Protein 1PB7 (pdb70)

Radius of gyration: 18.74 Å; Cα contacts (8 Å, |Δi|>4): 580; chains: 1; bounding box: 44×48×46 Å

Foldseek 3Di:
DAFEEEEADAPQAKHKAADPPVRHHDWDAFPVRHTFDWDWAWEPVVTDTIIMGHLLVVLVVLLCVQVVHHYYYYYWHLRALWDWDDPPPDNDIAIGTPLRCQQVVVGFKYRYQAWDDDVSVVWWDWAPFLFKWAKWKKAFPPQDAQTCPGCCQQVPDPVAAEEEAPRGPVLVVQVVDPSNVVNNVRRVVPHDNDPVVQLVCRVVVNHGMYMDICQRQVQVCQQAVRMDINPDHPTMTGGTMIGGPPDPCRVSSNVSSVVCVVPCVSVVSCCGGGDPDGHDD

B-factor: mean 17.42, std 8.22, range [6.05, 42.05]

Nearest PDB structures (foldseek):
  1pb7-assembly1_A  TM=1.004E+00  e=1.026E-66  Rattus norvegicus
  1pb8-assembly1_A  TM=1.003E+00  e=2.724E-65  Rattus norvegicus
  1pb9-assembly1_A  TM=1.003E+00  e=9.990E-65  Rattus norvegicus
  1y1z-assembly1_A  TM=9.970E-01  e=7.047E-62  Rattus norvegicus
  9gj1-assembly1_B  TM=9.875E-01  e=8.264E-60  Homo sapiens

InterPro domains:
  IPR001320 Ionotropic glutamate receptor, C-terminal [PF00060] (560-824)
  IPR001320 Ionotropic glutamate receptor, C-terminal [SM00079] (433-795)
  IPR001508 Ionotropic glutamate receptor, metazoa [PR00177] (472-500)
  IPR001508 Ionotropic glutamate receptor, metazoa [PR00177] (562-587)
  IPR001508 Ionotropic glutamate receptor, metazoa [PR00177] (600-624)
  IPR001508 Ionotropic glutamate receptor, metazoa [PR00177] (631-658)
  IPR001508 Ionotropic glutamate receptor, metazoa [PR00177] (813-837)
  IPR001828 Receptor, ligand binding region [PF01094] (42-357)
  IPR015683 Ionotropic glutamate receptor [PTHR18966] (89-855)
  IPR019594 Ionotropic glutamate receptor, L-glutamate and glycine-binding domain [PF10613] (454-545)
  IPR019594 Ionotropic glutamate receptor, L-glutamate and glycine-binding domain [SM00918] (439-507)
  IPR028082 Periplasmic binding protein-like I [SSF53822] (21-391)
  IPR049872 Glutamate [NMDA] receptor subunit 1-like, ligand-binding domain [cd13719] (395-799)
  IPR049873 Glutamate [NMDA] receptor subunit 1-like, N-terminal LIVBP-like domain [cd06379] (25-383)

Sequence (281 aa):
TRLKIVTIHQEPFVYVKPTMSDGTCKEEFTVNGDPVKKVICTGPNHTVPQCCYGFCIDLLIKLARTMNFTYEVHLVADGKFGTQERVNNSNKKEWNGMMGELLSGQADMIVAPLTINNERAQYIEFSKPFKYQGLTILVKKGTRITGINDPRLRNPSDKFIYATVKQSSVDIYFRRQVELSTMYRHMEKHNYESAAEAIQAVRDNKLHAFIWDSAVLEFEASQKCDLVTTGELFFRSGFGIGMRKDSPWKQNVSLSILKSHENGFMEDLDKTWVRYQECDS

Secondary structure (DSSP, 8-state):
--EEEEE--BTTTBEEEEPPTTSS----B-TTSPBPP-EEEEEE--EEEEEEESHHHHHHHHHHHHHT--EEEEE-TT-----EEE-TTSS-EEE-HHHHHHHHTS-SEE-SSPBP-HHHHTTEEEPSPSEEEEEEEEEETT----STT-HHHHS-BTTB-EE-BTTSHHHHHHHT-GGGHHHHHHHTTT-BSSHHHHHHHHHTTS-SEEEEEHHHHHHHHHH-TTEEE-SS-SEEEEE--EEETT-SSHHHHHHHHHHHHHSSHHHHHHHHHTSSS----

CATH classification: 3.40.190.10 (+1 more: 3.40.190.10)

Solvent-accessible surface area: 13288 Å² total

Structure (mmCIF, N/CA/C/O backbone):
data_1PB7
#
_entry.id   1PB7
#
_cell.length_a   41.660
_cell.length_b   73.020
_cell.length_c   96.850
_cell.angle_alpha   90.00
_cell.angle_beta   90.00
_cell.angle_gamma   90.00
#
_symmetry.space_group_name_H-M   'P 21 21 21'
#
loop_
_entity.id
_entity.type
_entity.pdbx_description
1 polymer 'N-methyl-D-aspartate Receptor Subunit 1'
2 non-polymer GLYCINE
3 water water
#
loop_
_atom_site.group_PDB
_atom_site.id
_atom_site.type_symbol
_atom_site.label_atom_id
_atom_site.label_alt_id
_atom_site.label_comp_id
_atom_site.label_asym_id
_atom_site.label_entity_id
_atom_site.label_seq_id
_atom_site.pdbx_PDB_ins_code
_atom_site.Cartn_x
_atom_site.Cartn_y
_atom_site.Cartn_z
_atom_site.occupancy
_atom_site.B_iso_or_equiv
_atom_site.auth_seq_id
_atom_site.auth_comp_id
_atom_site.auth_asym_id
_atom_site.auth_atom_id
_atom_site.pdbx_PDB_model_num
ATOM 1 N N . THR A 1 4 ? 30.572 54.480 16.739 1.00 35.62 4 THR A N 1
ATOM 2 C CA . THR A 1 4 ? 30.326 55.668 17.604 1.00 32.80 4 THR A CA 1
ATOM 3 C C . THR A 1 4 ? 29.326 55.332 18.708 1.00 29.11 4 THR A C 1
ATOM 4 O O . THR A 1 4 ? 29.596 55.548 19.888 1.00 29.03 4 THR A O 1
ATOM 6 N N . ARG A 1 5 ? 28.173 54.803 18.313 1.00 27.68 5 ARG A N 1
ATOM 7 C CA . ARG A 1 5 ? 27.122 54.433 19.257 1.00 25.32 5 ARG A CA 1
ATOM 8 C C . ARG A 1 5 ? 27.567 53.349 20.229 1.00 22.74 5 ARG A C 1
ATOM 9 O O . ARG A 1 5 ? 28.104 52.325 19.816 1.00 20.66 5 ARG A O 1
ATOM 17 N N . LEU A 1 6 ? 27.340 53.571 21.521 1.00 16.63 6 LEU A N 1
ATOM 18 C CA . LEU A 1 6 ? 27.690 52.562 22.512 1.00 16.75 6 LEU A CA 1
ATOM 19 C C . LEU A 1 6 ? 26.627 51.480 22.492 1.00 13.07 6 LEU A C 1
ATOM 20 O O . LEU A 1 6 ? 25.434 51.779 22.382 1.00 15.79 6 LEU A O 1
ATOM 25 N N . LYS A 1 7 ? 27.062 50.231 22.592 1.00 12.98 7 LYS A N 1
ATOM 26 C CA . LYS A 1 7 ? 26.141 49.101 22.627 1.00 13.16 7 LYS A CA 1
ATOM 27 C C . LYS A 1 7 ? 25.831 48.864 24.102 1.00 11.98 7 LYS A C 1
ATOM 28 O O . LYS A 1 7 ? 26.701 48.453 24.870 1.00 14.53 7 LYS A O 1
ATOM 30 N N . ILE A 1 8 ? 24.592 49.133 24.492 1.00 10.24 8 ILE A N 1
ATOM 31 C CA . ILE A 1 8 ? 24.165 48.965 25.878 1.00 10.17 8 ILE A CA 1
ATOM 32 C C . ILE A 1 8 ? 23.403 47.664 26.017 1.00 9.41 8 ILE A C 1
ATOM 33 O O . ILE A 1 8 ? 22.513 47.379 25.213 1.00 10.65 8 ILE A O 1
ATOM 38 N N . VAL A 1 9 ? 23.756 46.849 27.005 1.00 8.93 9 VAL A N 1
ATOM 39 C CA . VAL A 1 9 ? 23.006 45.625 27.231 1.00 9.65 9 VAL A CA 1
ATOM 40 C C . VAL A 1 9 ? 22.286 45.778 28.560 1.00 9.49 9 VAL A C 1
ATOM 41 O O . VAL A 1 9 ? 22.821 46.366 29.514 1.00 9.36 9 VAL A O 1
ATOM 45 N N . THR A 1 10 ? 21.049 45.300 28.595 1.00 8.56 10 THR A N 1
ATOM 46 C CA . THR A 1 10 ? 20.252 45.352 29.803 1.00 8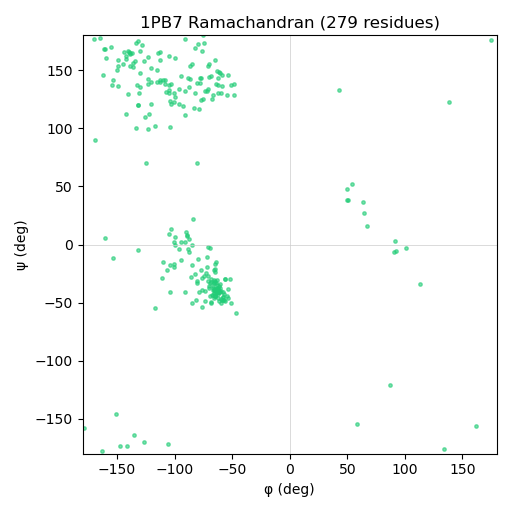.06 10 THR A CA 1
ATOM 47 C C . THR A 1 10 ? 19.452 44.057 29.925 1.00 8.37 10 THR A C 1
ATOM 48 O O . THR A 1 10 ? 19.645 43.122 29.136 1.00 8.24 10 THR A O 1
ATOM 52 N N . ILE A 1 11 ? 18.558 43.996 30.903 1.00 7.20 11 ILE A N 1
ATOM 53 C CA . ILE A 1 11 ? 17.800 42.782 31.171 1.00 8.57 11 ILE A CA 1
ATOM 54 C C . ILE A 1 11 ? 16.445 43.165 31.746 1.00 8.33 11 ILE A C 1
ATOM 55 O O . ILE A 1 11 ? 16.316 44.215 32.368 1.00 7.88 11 ILE A O 1
ATOM 60 N N . HIS A 1 12 ? 15.426 42.348 31.501 1.00 8.11 12 HIS A N 1
ATOM 61 C CA . HIS A 1 12 ? 14.102 42.615 32.052 1.00 8.13 12 HIS A CA 1
ATOM 62 C C . HIS A 1 12 ? 14.170 42.447 33.577 1.00 7.64 12 HIS A C 1
ATOM 63 O O . HIS A 1 12 ? 14.620 41.420 34.083 1.00 8.85 12 HIS A O 1
ATOM 70 N N . GLN A 1 13 ? 13.763 43.482 34.303 1.00 6.67 13 GLN A N 1
ATOM 71 C CA . GLN A 1 13 ? 13.780 43.401 35.767 1.00 6.84 13 GLN A CA 1
ATOM 72 C C . GLN A 1 13 ? 13.018 44.593 36.344 1.00 6.60 13 GLN A C 1
ATOM 73 O O . GLN A 1 13 ? 13.606 45.647 36.621 1.00 7.90 13 GLN A O 1
ATOM 79 N N . GLU A 1 14 ? 11.715 44.425 36.542 1.00 7.77 14 GLU A N 1
ATOM 80 C CA . GLU A 1 14 ? 10.911 45.521 37.064 1.00 9.33 14 GLU A CA 1
ATOM 81 C C . GLU A 1 14 ? 11.315 45.782 38.512 1.00 9.18 14 GLU A C 1
ATOM 82 O O . GLU A 1 14 ? 11.593 44.843 39.254 1.00 9.27 14 GLU A O 1
ATOM 88 N N . PRO A 1 15 ? 11.305 47.052 38.952 1.00 9.10 15 PRO A N 1
ATOM 89 C CA . PRO A 1 15 ? 10.953 48.309 38.281 1.00 7.94 15 PRO A CA 1
ATOM 90 C C . PRO A 1 15 ? 12.105 49.030 37.582 1.00 7.74 15 PRO A C 1
ATOM 91 O O . PRO A 1 15 ? 11.964 50.194 37.180 1.00 9.14 15 PRO A O 1
ATOM 95 N N . PHE A 1 16 ? 13.242 48.352 37.450 1.00 7.27 16 PHE A N 1
ATOM 96 C CA . PHE A 1 16 ? 14.407 48.953 36.813 1.00 7.32 16 PHE A CA 1
ATOM 97 C C . PHE A 1 16 ? 14.319 48.951 35.302 1.00 7.67 16 PHE A C 1
ATOM 98 O O . PHE A 1 16 ? 14.672 49.942 34.662 1.00 8.45 16 PHE A O 1
ATOM 106 N N . VAL A 1 17 ? 13.833 47.849 34.744 1.00 6.93 17 VAL A N 1
ATOM 107 C CA . VAL A 1 17 ? 13.664 47.747 33.305 1.00 7.52 17 VAL A CA 1
ATOM 108 C C . VAL A 1 17 ? 12.394 46.984 32.984 1.00 6.60 17 VAL A C 1
ATOM 109 O O . VAL A 1 17 ? 12.280 45.789 33.284 1.00 8.77 17 VAL A O 1
ATOM 113 N N . TYR A 1 18 ? 11.427 47.703 32.419 1.00 6.95 18 TYR A N 1
ATOM 114 C CA . TYR A 1 18 ? 10.184 47.112 31.959 1.00 6.28 18 TYR A CA 1
ATOM 115 C C . TYR A 1 18 ? 10.430 46.836 30.481 1.00 8.41 18 TYR A C 1
ATOM 116 O O . TYR A 1 18 ? 11.137 47.605 29.812 1.00 9.59 18 TYR A O 1
ATOM 125 N N . VAL A 1 19 ? 9.855 45.747 29.990 1.00 8.37 19 VAL A N 1
ATOM 126 C CA . VAL A 1 19 ? 9.979 45.355 28.587 1.00 8.83 19 VAL A CA 1
ATOM 127 C C . VAL A 1 19 ? 8.585 45.018 28.076 1.00 10.52 19 VAL A C 1
ATOM 128 O O . VAL A 1 19 ? 7.922 44.119 28.599 1.00 12.85 19 VAL A O 1
ATOM 132 N N . LYS A 1 20 ? 8.143 45.751 27.056 1.00 10.37 20 LYS A N 1
ATOM 133 C CA . LYS A 1 20 ? 6.811 45.559 26.485 1.00 10.48 20 LYS A CA 1
ATOM 134 C C . LYS A 1 20 ? 6.862 45.530 24.974 1.00 11.11 20 LYS A C 1
ATOM 135 O O . LYS A 1 20 ? 7.793 46.059 24.360 1.00 11.86 20 LYS A O 1
ATOM 141 N N . PRO A 1 21 ? 5.848 44.922 24.347 1.00 12.84 21 PRO A N 1
ATOM 142 C CA . PRO A 1 21 ? 5.849 44.881 22.885 1.00 12.91 21 PRO A CA 1
ATOM 143 C C . PRO A 1 21 ? 5.583 46.279 22.344 1.00 12.44 21 PRO A C 1
ATOM 144 O O . PRO A 1 21 ? 4.990 47.126 23.021 1.00 13.79 21 PRO A O 1
ATOM 148 N N . THR A 1 22 ? 6.038 46.527 21.125 1.00 13.34 22 THR A N 1
ATOM 149 C CA . THR A 1 22 ? 5.770 47.802 20.488 1.00 13.81 22 THR A CA 1
ATOM 150 C C . THR A 1 22 ? 4.315 47.720 20.029 1.00 16.00 22 THR A C 1
ATOM 151 O O . THR A 1 22 ? 3.715 46.638 20.016 1.00 15.97 22 THR A O 1
ATOM 155 N N . MET A 1 23 ? 3.744 48.861 19.663 1.00 14.77 23 MET A N 1
ATOM 156 C CA . MET A 1 23 ? 2.381 48.881 19.155 1.00 15.99 23 MET A CA 1
ATOM 157 C C . MET A 1 23 ? 2.448 48.318 17.744 1.00 17.18 23 MET A C 1
ATOM 158 O O . MET A 1 23 ? 3.536 48.071 17.225 1.00 15.83 23 MET A O 1
ATOM 163 N N . SER A 1 24 ? 1.291 48.108 17.127 1.00 18.52 24 SER A N 1
ATOM 164 C CA . SER A 1 24 ? 1.255 47.555 15.780 1.00 20.05 24 SER A CA 1
ATOM 165 C C . SER A 1 24 ? 2.064 48.366 14.764 1.00 18.70 24 SER A C 1
ATOM 166 O O . SER A 1 24 ? 2.592 47.808 13.804 1.00 20.51 24 SER A O 1
ATOM 169 N N . ASP A 1 25 ? 2.176 49.677 14.973 1.00 17.26 25 ASP A N 1
ATOM 170 C CA . ASP A 1 25 ? 2.937 50.511 14.045 1.00 17.52 25 ASP A CA 1
ATOM 171 C C . ASP A 1 25 ? 4.427 50.610 14.369 1.00 15.89 25 ASP A C 1
ATOM 172 O O . ASP A 1 25 ? 5.161 51.349 13.719 1.00 17.41 25 ASP A O 1
ATOM 177 N N . GLY A 1 26 ? 4.867 49.869 15.383 1.00 16.06 26 GLY A N 1
ATOM 178 C CA . GLY A 1 26 ? 6.275 49.875 15.739 1.00 16.28 26 GLY A CA 1
ATOM 179 C C . GLY A 1 26 ? 6.728 50.898 16.764 1.00 13.31 26 GLY A C 1
ATOM 180 O O . GLY A 1 26 ? 7.888 50.877 17.182 1.00 16.04 26 GLY A O 1
ATOM 181 N N . THR A 1 27 ? 5.833 51.794 17.168 1.00 12.45 27 THR A N 1
ATOM 182 C CA . THR A 1 27 ? 6.178 52.810 18.158 1.00 12.31 27 THR A CA 1
ATOM 183 C C . THR A 1 27 ? 5.867 52.288 19.553 1.00 13.05 27 THR A C 1
ATOM 184 O O . THR A 1 27 ? 5.354 51.179 19.710 1.00 13.58 27 THR A O 1
ATOM 188 N N . CYS A 1 28 ? 6.195 53.090 20.563 1.00 11.82 28 CYS A N 1
ATOM 189 C CA . CYS A 1 28 ? 5.946 52.725 21.956 1.00 11.76 28 CYS A CA 1
ATOM 190 C C . CYS A 1 28 ? 4.762 53.517 22.482 1.00 11.71 28 CYS A C 1
ATOM 191 O O . CYS A 1 28 ? 4.681 54.726 22.275 1.00 14.12 28 CYS A O 1
ATOM 194 N N . LYS A 1 29 ? 3.844 52.827 23.153 1.00 12.93 29 LYS A N 1
ATOM 195 C CA . LYS A 1 29 ? 2.645 53.462 23.697 1.00 14.16 29 LYS A CA 1
ATOM 196 C C . LYS A 1 29 ? 2.971 54.694 24.537 1.00 13.29 29 LYS A C 1
ATOM 197 O O . LYS A 1 29 ? 3.907 54.684 25.335 1.00 12.99 29 LYS A O 1
ATOM 199 N N . GLU A 1 30 ? 2.199 55.760 24.362 1.00 13.32 30 GLU A N 1
ATOM 200 C CA . GLU A 1 30 ? 2.426 56.972 25.137 1.00 12.14 30 GLU A CA 1
ATOM 201 C C . GLU A 1 30 ? 1.836 56.818 26.534 1.00 16.59 30 GLU A C 1
ATOM 202 O O . GLU A 1 30 ? 0.625 56.648 26.692 1.00 17.12 30 GLU A O 1
ATOM 208 N N . GLU A 1 31 ? 2.697 56.857 27.547 1.00 12.31 31 GLU A N 1
ATOM 209 C CA . GLU A 1 31 ? 2.243 56.734 28.929 1.00 13.53 31 GLU A CA 1
ATOM 210 C C . GLU A 1 31 ? 2.828 57.846 29.777 1.00 12.57 31 GLU A C 1
ATOM 211 O O . GLU A 1 31 ? 3.758 58.539 29.358 1.00 12.15 31 GLU A O 1
ATOM 217 N N . PHE A 1 32 ? 2.285 58.006 30.980 1.00 13.48 32 PHE A N 1
ATOM 218 C CA . PHE A 1 32 ? 2.737 59.058 31.877 1.00 11.96 32 PHE A CA 1
ATOM 219 C C . PHE A 1 32 ? 3.040 58.520 33.267 1.00 14.67 32 PHE A C 1
ATOM 220 O O . PHE A 1 32 ? 2.420 57.554 33.720 1.00 16.04 32 PHE A O 1
ATOM 228 N N . THR A 1 33 ? 4.015 59.140 33.922 1.00 14.70 33 THR A N 1
ATOM 229 C CA . THR A 1 33 ? 4.425 58.735 35.262 1.00 14.95 33 THR A CA 1
ATOM 230 C C . THR A 1 33 ? 3.403 59.195 36.281 1.00 19.85 33 THR A C 1
ATOM 231 O O . THR A 1 33 ? 2.397 59.821 35.936 1.00 19.06 33 THR A O 1
ATOM 235 N N . VAL A 1 34 ? 3.675 58.879 37.541 1.00 18.80 34 VAL A N 1
ATOM 236 C CA . VAL A 1 34 ? 2.801 59.265 38.637 1.00 22.73 34 VAL A CA 1
ATOM 237 C C . VAL A 1 34 ? 2.778 60.790 38.769 1.00 23.19 34 VAL A C 1
ATOM 238 O O . VAL A 1 34 ? 1.821 61.358 39.299 1.00 26.24 34 VAL A O 1
ATOM 242 N N . ASN A 1 35 ? 3.829 61.446 38.277 1.00 24.06 35 ASN A N 1
ATOM 243 C CA . ASN A 1 35 ? 3.940 62.906 38.335 1.00 23.41 35 ASN A CA 1
ATOM 244 C C . ASN A 1 35 ? 3.272 63.583 37.134 1.00 25.91 35 ASN A C 1
ATOM 245 O O . ASN A 1 35 ? 3.187 64.811 37.079 1.00 29.78 35 ASN A O 1
ATOM 250 N N . GLY A 1 36 ? 2.812 62.784 36.174 1.00 22.23 36 GLY A N 1
ATOM 251 C CA . GLY A 1 36 ? 2.168 63.336 34.994 1.00 20.92 36 GLY A CA 1
ATOM 252 C C . GLY A 1 36 ? 3.114 63.608 33.833 1.00 22.15 36 GLY A C 1
ATOM 253 O O . GLY A 1 36 ? 2.697 64.132 32.800 1.00 25.85 36 GLY A O 1
ATOM 254 N N . ASP A 1 37 ? 4.387 63.261 33.995 1.00 20.08 37 ASP A N 1
ATOM 255 C CA . ASP A 1 37 ? 5.377 63.474 32.942 1.00 19.98 37 ASP A CA 1
ATOM 256 C C . ASP A 1 37 ? 5.408 62.296 31.975 1.00 16.36 37 ASP A C 1
ATOM 257 O O . ASP A 1 37 ? 5.054 61.171 32.330 1.00 14.69 37 ASP A O 1
ATOM 262 N N . PRO A 1 38 ? 5.826 62.539 30.728 1.00 14.73 38 PRO A N 1
ATOM 263 C CA . PRO A 1 38 ? 5.873 61.424 29.782 1.00 12.41 38 PRO A CA 1
ATOM 264 C C . PRO A 1 38 ? 6.883 60.376 30.230 1.00 12.61 38 PRO A C 1
ATOM 265 O O . PRO A 1 38 ? 7.970 60.713 30.699 1.00 14.63 38 PRO A O 1
ATOM 269 N N . VAL A 1 39 ? 6.516 59.108 30.104 1.00 10.04 39 VAL A N 1
ATOM 270 C CA . VAL A 1 39 ? 7.443 58.038 30.434 1.00 10.28 39 VAL A CA 1
ATOM 271 C C . VAL A 1 39 ? 8.414 57.953 29.253 1.00 11.50 39 VAL A C 1
ATOM 272 O O . VAL A 1 39 ? 7.986 57.815 28.102 1.00 10.48 39 VAL A O 1
ATOM 276 N N . LYS A 1 40 ? 9.709 58.060 29.529 1.00 9.75 40 LYS A N 1
ATOM 277 C CA . LYS A 1 40 ? 10.723 57.980 28.482 1.00 8.01 40 LYS A CA 1
ATOM 278 C C . LYS A 1 40 ? 10.871 56.525 28.058 1.00 10.37 40 LYS A C 1
ATOM 279 O O . LYS A 1 40 ? 11.095 55.641 28.888 1.00 11.01 40 LYS A O 1
ATOM 285 N N . LYS A 1 41 ? 10.718 56.262 26.766 1.00 9.81 41 LYS A N 1
ATOM 286 C CA . LYS A 1 41 ? 10.830 54.904 26.263 1.00 9.89 41 LYS A CA 1
ATOM 287 C C . LYS A 1 41 ? 11.882 54.774 25.179 1.00 9.90 41 LYS A C 1
ATOM 288 O O . LYS A 1 41 ? 12.012 55.646 24.313 1.00 11.88 41 LYS A O 1
ATOM 294 N N . VAL A 1 42 ? 12.656 53.698 25.250 1.00 9.25 42 VAL A N 1
ATOM 295 C CA . VAL A 1 42 ? 13.697 53.439 24.270 1.00 8.76 42 VAL A CA 1
ATOM 296 C C . VAL A 1 42 ? 13.414 52.110 23.593 1.00 11.45 42 VAL A C 1
ATOM 297 O O . VAL A 1 42 ? 12.780 51.217 24.172 1.00 11.15 42 VAL A O 1
ATOM 301 N N . ILE A 1 43 ? 13.863 51.983 22.351 1.00 10.81 43 ILE A N 1
ATOM 302 C CA . ILE A 1 43 ? 13.692 50.732 21.640 1.00 14.16 43 ILE A CA 1
ATOM 303 C C . ILE A 1 43 ? 14.823 49.823 22.098 1.00 13.72 43 ILE A C 1
ATOM 304 O O . ILE A 1 43 ? 15.989 50.228 22.135 1.00 17.30 43 ILE A O 1
ATOM 309 N N . CYS A 1 44 ? 14.473 48.603 22.481 1.00 10.93 44 CYS A N 1
ATOM 310 C CA . CYS A 1 44 ? 15.458 47.621 22.912 1.00 14.29 44 CYS A CA 1
ATOM 311 C C . CYS A 1 44 ? 15.172 46.322 22.179 1.00 14.27 44 CYS A C 1
ATOM 312 O O . CYS A 1 44 ? 14.085 45.755 22.304 1.00 15.36 44 CYS A O 1
ATOM 315 N N . THR A 1 45 ? 16.147 45.859 21.407 1.00 11.02 45 THR A N 1
ATOM 316 C CA . THR A 1 45 ? 15.980 44.623 20.656 1.00 12.51 45 THR A CA 1
ATOM 317 C C . THR A 1 45 ? 16.367 43.433 21.519 1.00 12.66 45 THR A C 1
ATOM 318 O O . THR A 1 45 ? 17.311 43.504 22.306 1.00 14.11 45 THR A O 1
ATOM 322 N N . GLY A 1 46 ? 15.640 42.334 21.385 1.00 12.91 46 GLY A N 1
ATOM 323 C CA . GLY A 1 46 ? 15.970 41.163 22.169 1.00 15.88 46 GLY A CA 1
ATOM 324 C C . GLY A 1 46 ? 14.975 40.046 21.981 1.00 13.98 46 GLY A C 1
ATOM 325 O O . GLY A 1 46 ? 13.983 40.213 21.278 1.00 15.50 46 GLY A O 1
ATOM 326 N N . PRO A 1 47 ? 15.222 38.885 22.600 1.00 16.60 47 PRO A N 1
ATOM 327 C CA . PRO A 1 47 ? 14.304 37.752 22.472 1.00 19.52 47 PRO A CA 1
ATOM 328 C C . PRO A 1 47 ? 12.929 38.091 23.037 1.00 22.24 47 PRO A C 1
ATOM 329 O O . PRO A 1 47 ? 12.818 38.802 24.037 1.00 21.60 47 PRO A O 1
ATOM 333 N N . ASN A 1 48 ? 11.887 37.590 22.382 1.00 24.45 48 ASN A N 1
ATOM 334 C CA . ASN A 1 48 ? 10.514 37.836 22.806 1.00 26.74 48 ASN A CA 1
ATOM 335 C C . ASN A 1 48 ? 10.088 36.835 23.876 1.00 31.89 48 ASN A C 1
ATOM 336 O O . ASN A 1 48 ? 10.476 35.667 23.836 1.00 34.81 48 ASN A O 1
ATOM 338 N N . HIS A 1 57 ? 12.543 34.270 19.046 1.00 28.80 57 HIS A N 1
ATOM 339 C CA . HIS A 1 57 ? 12.614 35.335 18.053 1.00 28.47 57 HIS A CA 1
ATOM 340 C C . HIS A 1 57 ? 13.094 36.645 18.667 1.00 28.15 57 HIS A C 1
ATOM 341 O O . HIS A 1 57 ? 12.614 37.057 19.725 1.00 29.79 57 HIS A O 1
ATOM 348 N N . THR A 1 58 ? 14.040 37.296 17.998 1.00 26.39 58 THR A N 1
ATOM 349 C CA . THR A 1 58 ? 14.572 38.569 18.473 1.00 24.06 58 THR A CA 1
ATOM 350 C C . THR A 1 58 ? 13.917 39.703 17.693 1.00 21.48 58 THR A C 1
ATOM 351 O O . THR A 1 58 ? 13.991 39.756 16.461 1.00 23.64 58 THR A O 1
ATOM 355 N N . VAL A 1 59 ? 13.278 40.615 18.419 1.00 16.11 59 VAL A N 1
ATOM 356 C CA . VAL A 1 59 ? 12.571 41.729 17.799 1.00 15.71 59 VAL A CA 1
ATOM 357 C C . VAL A 1 59 ? 12.670 43.024 18.600 1.00 16.00 59 VAL A C 1
ATOM 358 O O . VAL A 1 59 ? 13.073 43.018 19.768 1.00 15.09 59 VAL A O 1
ATOM 362 N N . PRO A 1 60 ? 12.312 44.157 17.977 1.00 14.30 60 PRO A N 1
ATOM 363 C CA . PRO A 1 60 ? 12.360 45.445 18.672 1.00 14.71 60 PRO A CA 1
ATOM 364 C C . PRO A 1 60 ? 11.237 45.472 19.708 1.00 13.32 60 PRO A C 1
ATOM 365 O O . PRO A 1 60 ? 10.101 45.089 19.418 1.00 14.70 60 PRO A O 1
ATOM 369 N N . GLN A 1 61 ? 11.560 45.913 20.918 1.00 12.75 61 GLN A N 1
ATOM 370 C CA . GLN A 1 61 ? 10.578 46.000 21.991 1.00 11.70 61 GLN A CA 1
ATOM 371 C C . GLN A 1 61 ? 10.744 47.364 22.647 1.00 8.96 61 GLN A C 1
ATOM 372 O O . GLN A 1 61 ? 11.656 48.109 22.297 1.00 11.40 61 GLN A O 1
ATOM 378 N N . CYS A 1 62 ? 9.847 47.696 23.571 1.00 11.05 62 CYS A N 1
ATOM 379 C CA . CYS A 1 62 ? 9.907 48.974 24.282 1.00 11.59 62 CYS A CA 1
ATOM 380 C C . CYS A 1 62 ? 10.420 48.765 25.701 1.00 11.81 62 CYS A C 1
ATOM 381 O O . CYS A 1 62 ? 9.939 47.889 26.421 1.00 12.37 62 CYS A O 1
ATOM 384 N N . CYS A 1 63 ? 11.402 49.574 26.087 1.00 10.32 63 CYS A N 1
ATOM 385 C CA . CYS A 1 63 ? 11.992 49.493 27.421 1.00 10.46 63 CYS A CA 1
ATOM 386 C C . CYS A 1 63 ? 11.885 50.836 28.146 1.00 8.87 63 CYS A C 1
ATOM 387 O O . CYS A 1 63 ? 12.036 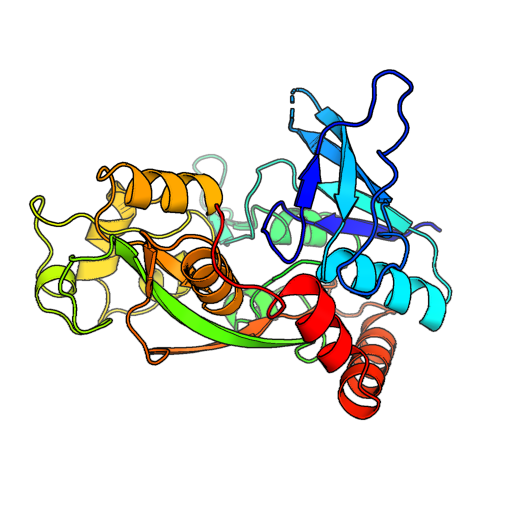51.904 27.542 1.00 9.47 63 CYS A O 1
ATOM 390 N N . TYR A 1 64 ? 11.630 50.775 29.452 1.00 9.04 64 TYR A N 1
ATOM 391 C CA . TYR A 1 64 ? 11.528 51.973 30.270 1.00 7.75 64 TYR A CA 1
ATOM 392 C C . TYR A 1 64 ? 11.710 51.562 31.722 1.00 7.62 64 TYR A C 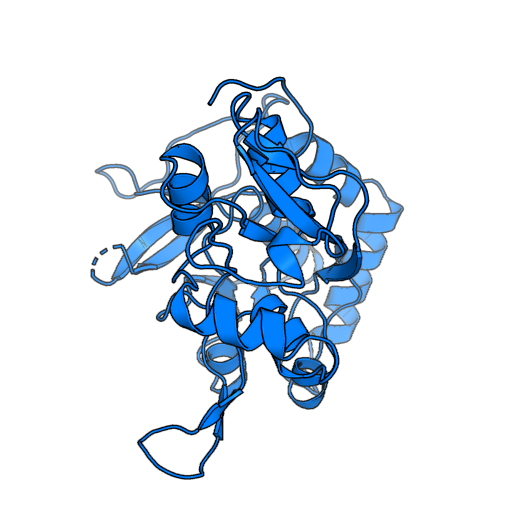1
ATOM 393 O O . TYR A 1 64 ? 11.702 50.369 32.045 1.00 8.06 64 TYR A O 1
ATOM 402 N N . GLY A 1 65 ? 11.893 52.553 32.588 1.00 8.31 65 GLY A N 1
ATOM 403 C CA . GLY A 1 65 ? 12.081 52.262 33.995 1.00 9.08 65 GLY A CA 1
ATOM 404 C C . GLY A 1 65 ? 13.226 53.035 34.615 1.00 9.22 65 GLY A C 1
ATOM 405 O O . GLY A 1 65 ? 13.863 53.865 33.978 1.00 8.87 65 GLY A O 1
ATOM 406 N N . PHE A 1 66 ? 13.497 52.737 35.879 1.00 8.47 66 PHE A N 1
ATOM 407 C CA . PHE A 1 66 ? 14.555 53.392 36.638 1.00 7.11 66 PHE A CA 1
ATOM 408 C C . PHE A 1 66 ? 15.889 53.389 35.887 1.00 8.02 66 PHE A C 1
ATOM 409 O O . PHE A 1 66 ? 16.530 54.438 35.735 1.00 7.77 66 PHE A O 1
ATOM 417 N N . CYS A 1 67 ? 16.305 52.221 35.401 1.00 7.48 67 CYS A N 1
ATOM 418 C CA . CYS A 1 67 ? 17.587 52.132 34.708 1.00 8.00 67 CYS A CA 1
ATOM 419 C C . CYS A 1 67 ? 17.597 52.790 33.339 1.00 7.85 67 CYS A C 1
ATOM 420 O O . CYS A 1 67 ? 18.652 53.239 32.876 1.00 9.17 67 CYS A O 1
ATOM 423 N N . ILE A 1 68 ? 16.438 52.856 32.688 1.00 9.17 68 ILE A N 1
ATOM 424 C CA . ILE A 1 68 ? 16.386 53.505 31.389 1.00 9.32 68 ILE A CA 1
ATOM 425 C C . ILE A 1 68 ? 16.484 55.023 31.593 1.00 9.63 68 ILE A C 1
ATOM 426 O O . ILE A 1 68 ? 17.176 55.708 30.836 1.00 8.93 68 ILE A O 1
ATOM 431 N N . ASP A 1 69 ? 15.821 55.556 32.620 1.00 8.27 69 ASP A N 1
ATOM 432 C CA . ASP A 1 69 ? 15.936 56.988 32.917 1.00 7.94 69 ASP A CA 1
ATOM 433 C C . ASP A 1 69 ? 17.407 57.294 33.262 1.00 8.78 69 ASP A C 1
ATOM 434 O O . ASP A 1 69 ? 17.942 58.351 32.903 1.00 9.92 69 ASP A O 1
ATOM 439 N N . LEU A 1 70 ? 18.062 56.380 33.976 1.00 8.61 70 LEU A N 1
ATOM 440 C CA . LEU A 1 70 ? 19.465 56.581 34.338 1.00 9.93 70 LEU A CA 1
ATOM 441 C C . LEU A 1 70 ? 20.346 56.592 33.085 1.00 8.78 70 LEU A C 1
ATOM 442 O O . LEU A 1 70 ? 21.231 57.440 32.945 1.00 10.19 70 LEU A O 1
ATOM 447 N N . LEU A 1 71 ? 20.105 55.647 32.176 1.00 9.29 71 LEU A N 1
ATOM 448 C CA . LEU A 1 71 ? 20.861 55.586 30.932 1.00 9.44 71 LEU A CA 1
ATOM 449 C C . LEU A 1 71 ? 20.722 56.897 30.159 1.00 9.93 71 LEU A C 1
ATOM 450 O O . LEU A 1 71 ? 21.703 57.442 29.652 1.00 10.82 71 LEU A O 1
ATOM 455 N N . ILE A 1 72 ? 19.496 57.402 30.064 1.00 8.61 72 ILE A N 1
ATOM 456 C CA . ILE A 1 72 ? 19.253 58.643 29.337 1.00 10.20 72 ILE A CA 1
ATOM 457 C C . ILE A 1 72 ? 20.018 59.806 29.974 1.00 11.76 72 ILE A C 1
ATOM 458 O O . ILE A 1 72 ? 20.582 60.649 29.266 1.00 12.20 72 ILE A O 1
ATOM 463 N N . LYS A 1 73 ? 20.059 59.841 31.305 1.00 11.27 73 LYS A N 1
ATOM 464 C CA . LYS A 1 73 ? 20.784 60.888 32.014 1.00 12.74 73 LYS A CA 1
ATOM 465 C C . LYS A 1 73 ? 22.283 60.781 31.726 1.00 11.13 73 LYS A C 1
ATOM 466 O O . LYS A 1 73 ? 22.947 61.792 31.468 1.00 13.43 73 LYS A O 1
ATOM 472 N N . LEU A 1 74 ? 22.817 59.563 31.772 1.00 11.02 74 LEU A N 1
ATOM 473 C CA . LEU A 1 74 ? 24.241 59.336 31.513 1.00 11.86 74 LEU A CA 1
ATOM 474 C C . LEU A 1 74 ? 24.603 59.754 30.093 1.00 13.39 74 LEU A C 1
ATOM 475 O O . LEU A 1 74 ? 25.611 60.426 29.873 1.00 13.93 74 LEU A O 1
ATOM 480 N N . ALA A 1 75 ? 23.781 59.348 29.132 1.00 13.04 75 ALA A N 1
ATOM 481 C CA . ALA A 1 75 ? 24.031 59.680 27.732 1.00 12.39 75 ALA A CA 1
ATOM 482 C C . ALA A 1 75 ? 24.053 61.186 27.498 1.00 14.10 75 ALA A C 1
ATOM 483 O O . ALA A 1 75 ? 24.891 61.685 26.741 1.00 15.04 75 ALA A O 1
ATOM 485 N N . ARG A 1 76 ? 23.140 61.910 28.141 1.00 11.86 76 ARG A N 1
ATOM 486 C CA . ARG A 1 76 ? 23.085 63.361 27.994 1.00 14.63 76 ARG A CA 1
ATOM 487 C C . ARG A 1 76 ? 24.302 64.016 28.644 1.00 18.00 76 ARG A C 1
ATOM 488 O O . ARG A 1 76 ? 24.982 64.841 28.029 1.00 19.47 76 ARG A O 1
ATOM 490 N N . THR A 1 77 ? 24.578 63.634 29.887 1.00 15.39 77 THR A N 1
ATOM 491 C CA . THR A 1 77 ? 25.700 64.189 30.633 1.00 15.92 77 THR A CA 1
ATOM 492 C C . THR A 1 77 ? 27.057 63.910 29.995 1.00 17.39 77 THR A C 1
ATOM 493 O O . THR A 1 77 ? 27.920 64.790 29.953 1.00 21.01 77 THR A O 1
ATOM 497 N N . MET A 1 78 ? 27.243 62.694 29.491 1.00 15.20 78 MET A N 1
ATOM 498 C CA . MET A 1 78 ? 28.512 62.306 28.895 1.00 17.66 78 MET A CA 1
ATOM 499 C C . MET A 1 78 ? 28.570 62.480 27.388 1.00 18.77 78 MET A C 1
ATOM 500 O O . MET A 1 78 ? 29.570 62.149 26.753 1.00 20.46 78 MET A O 1
ATOM 505 N N . ASN A 1 79 ? 27.487 63.000 26.828 1.00 17.20 79 ASN A N 1
ATOM 506 C CA . ASN A 1 79 ? 27.399 63.265 25.399 1.00 19.79 79 ASN A CA 1
ATOM 507 C C . ASN A 1 79 ? 27.695 62.071 24.494 1.00 21.38 79 ASN A C 1
ATOM 508 O O . ASN A 1 79 ? 28.526 62.164 23.589 1.00 22.50 79 ASN A O 1
ATOM 513 N N . PHE A 1 80 ? 27.032 60.945 24.729 1.00 17.72 80 PHE A N 1
ATOM 514 C CA . PHE A 1 80 ? 27.238 59.794 23.861 1.00 17.93 80 PHE A CA 1
ATOM 515 C C . PHE A 1 80 ? 25.915 59.283 23.318 1.00 15.78 80 PHE A C 1
ATOM 516 O O . PHE A 1 80 ? 24.851 59.566 23.876 1.00 16.22 80 PHE A O 1
ATOM 524 N N . THR A 1 81 ? 25.982 58.566 22.202 1.00 15.36 81 THR A N 1
ATOM 525 C CA . THR A 1 81 ? 24.788 57.997 21.597 1.00 15.71 81 THR A CA 1
ATOM 526 C C . THR A 1 81 ? 24.828 56.511 21.903 1.00 13.91 81 THR A C 1
ATOM 527 O O . THR A 1 81 ? 25.885 55.971 22.232 1.00 13.29 81 THR A O 1
ATOM 531 N N . TYR A 1 82 ? 23.690 55.840 21.775 1.00 12.60 82 TYR A N 1
ATOM 532 C CA . TYR A 1 82 ? 23.639 54.428 22.122 1.00 13.04 82 TYR A CA 1
ATOM 533 C C . TYR A 1 82 ? 22.547 53.634 21.416 1.00 12.01 82 TYR A C 1
ATOM 534 O O . TYR A 1 82 ? 21.664 54.191 20.760 1.00 13.76 82 TYR A O 1
ATOM 543 N N . GLU A 1 83 ? 22.629 52.320 21.577 1.00 11.95 83 GLU A N 1
ATOM 544 C CA . GLU A 1 83 ? 21.653 51.380 21.037 1.00 11.21 83 GLU A CA 1
ATOM 545 C C . GLU A 1 83 ? 21.507 50.346 22.145 1.00 11.67 83 GLU A C 1
ATOM 546 O O . GLU A 1 83 ? 22.505 49.816 22.627 1.00 13.02 83 GLU A O 1
ATOM 548 N N . VAL A 1 84 ? 20.274 50.048 22.535 1.00 11.27 84 VAL A N 1
ATOM 549 C CA . VAL A 1 84 ? 20.033 49.104 23.623 1.00 12.04 84 VAL A CA 1
ATOM 550 C C . VAL A 1 84 ? 19.535 47.743 23.178 1.00 10.05 84 VAL A C 1
ATOM 551 O O . VAL A 1 84 ? 18.684 47.646 22.294 1.00 11.45 84 VAL A O 1
ATOM 555 N N . HIS A 1 85 ? 20.068 46.684 23.774 1.00 10.05 85 HIS A N 1
ATOM 556 C CA . HIS A 1 85 ? 19.559 45.360 23.477 1.00 9.69 85 HIS A CA 1
ATOM 557 C C . HIS A 1 85 ? 19.473 44.553 24.768 1.00 10.26 85 HIS A C 1
ATOM 558 O O . HIS A 1 85 ? 20.182 44.835 25.746 1.00 10.05 85 HIS A O 1
ATOM 565 N N . LEU A 1 86 ? 18.571 43.585 24.780 1.00 9.31 86 LEU A N 1
ATOM 566 C CA . LEU A 1 86 ? 18.369 42.707 25.928 1.00 9.42 86 LEU A CA 1
ATOM 567 C C . LEU A 1 86 ? 19.315 41.510 25.822 1.00 11.91 86 LEU A C 1
ATOM 568 O O . LEU A 1 86 ? 19.462 40.911 24.748 1.00 12.12 86 LEU A O 1
ATOM 573 N N . VAL A 1 87 ? 19.962 41.162 26.932 1.00 9.03 87 VAL A N 1
ATOM 574 C CA . VAL A 1 87 ? 20.894 40.038 26.953 1.00 9.32 87 VAL A CA 1
ATOM 575 C C . VAL A 1 87 ? 20.270 38.795 26.294 1.00 9.08 87 VAL A C 1
ATOM 576 O O . VAL A 1 87 ? 19.169 38.371 26.632 1.00 9.58 87 VAL A O 1
ATOM 580 N N . ALA A 1 88 ? 20.995 38.199 25.352 1.00 11.60 88 ALA A N 1
ATOM 581 C CA . ALA A 1 88 ? 20.451 37.067 24.609 1.00 11.81 88 ALA A CA 1
ATOM 582 C C . ALA A 1 88 ? 20.055 35.846 25.423 1.00 11.82 88 ALA A C 1
ATOM 583 O O . ALA A 1 88 ? 19.033 35.222 25.135 1.00 13.69 88 ALA A O 1
ATOM 585 N N . ASP A 1 89 ? 20.850 35.490 26.428 1.00 11.23 89 ASP A N 1
ATOM 586 C CA . ASP A 1 89 ? 20.523 34.320 27.230 1.00 12.52 89 ASP A CA 1
ATOM 587 C C . ASP A 1 89 ? 19.665 34.637 28.453 1.00 11.52 89 ASP A C 1
ATOM 588 O O . ASP A 1 89 ? 19.338 33.744 29.236 1.00 12.79 89 ASP A O 1
ATOM 593 N N . GLY A 1 90 ? 19.300 35.913 28.596 1.00 9.89 90 GLY A N 1
ATOM 594 C CA . GLY A 1 90 ? 18.450 36.355 29.695 1.00 10.89 90 GLY A CA 1
ATOM 595 C C . GLY A 1 90 ? 19.027 36.296 31.102 1.00 10.21 90 GLY A C 1
ATOM 596 O O . GLY A 1 90 ? 18.278 36.413 32.064 1.00 9.87 90 GLY A O 1
ATOM 597 N N . LYS A 1 91 ? 20.339 36.156 31.225 1.00 9.44 91 LYS A N 1
ATOM 598 C CA . LYS A 1 91 ? 20.982 36.038 32.537 1.00 8.49 91 LYS A CA 1
ATOM 599 C C . LYS A 1 91 ? 21.861 37.227 32.908 1.00 9.25 91 LYS A C 1
ATOM 600 O O . LYS A 1 91 ? 22.322 37.980 32.045 1.00 9.29 91 LYS A O 1
ATOM 606 N N . PHE A 1 92 ? 22.105 37.388 34.212 1.00 8.22 92 PHE A N 1
ATOM 607 C CA . PHE A 1 92 ? 22.964 38.470 34.685 1.00 7.76 92 PHE A CA 1
ATOM 608 C C . PHE A 1 92 ? 24.425 38.106 34.429 1.00 8.95 92 PHE A C 1
ATOM 609 O O . PHE A 1 92 ? 25.163 38.894 33.827 1.00 9.63 92 PHE A O 1
ATOM 617 N N . GLY A 1 93 ? 24.844 36.933 34.906 1.00 9.28 93 GLY A N 1
ATOM 618 C CA . GLY A 1 93 ? 26.200 36.492 34.647 1.00 11.25 93 GLY A CA 1
ATOM 619 C C . GLY A 1 93 ? 27.038 35.832 35.724 1.00 11.55 93 GLY A C 1
ATOM 620 O O . GLY A 1 93 ? 27.252 36.395 36.802 1.00 13.89 93 GLY A O 1
ATOM 621 N N . THR A 1 94 ? 27.501 34.619 35.429 1.00 10.74 94 THR A N 1
ATOM 622 C CA . THR A 1 94 ? 28.401 33.867 36.300 1.00 12.05 94 THR A CA 1
ATOM 623 C C . THR A 1 94 ? 29.460 33.252 35.385 1.00 10.98 94 THR A C 1
ATOM 624 O O . THR A 1 94 ? 29.287 33.230 34.166 1.00 11.80 94 THR A O 1
ATOM 628 N N . GLN A 1 95 ? 30.564 32.786 35.961 1.00 10.60 95 GLN A N 1
ATOM 629 C CA . GLN A 1 95 ? 31.636 32.174 35.179 1.00 10.29 95 GLN A CA 1
ATOM 630 C C . GLN A 1 95 ? 31.474 30.661 35.292 1.00 13.24 95 GLN A C 1
ATOM 631 O O . GLN A 1 95 ? 31.379 30.113 36.390 1.00 15.69 95 GLN A O 1
ATOM 637 N N . GLU A 1 96 ? 31.430 29.981 34.150 1.00 12.10 96 GLU A N 1
ATOM 638 C CA . GLU A 1 96 ? 31.253 28.537 34.148 1.00 13.16 96 GLU A CA 1
ATOM 639 C C . GLU A 1 96 ? 32.072 27.861 33.065 1.00 11.60 96 GLU A C 1
ATOM 640 O O . GLU A 1 96 ? 32.493 28.500 32.098 1.00 12.03 96 GLU A O 1
ATOM 646 N N . ARG A 1 97 ? 32.302 26.566 33.244 1.00 11.82 97 ARG A N 1
ATOM 647 C CA . ARG A 1 97 ? 33.020 25.792 32.243 1.00 9.91 97 ARG A CA 1
ATOM 648 C C . ARG A 1 97 ? 32.071 25.676 31.056 1.00 13.36 97 ARG A C 1
ATOM 649 O O . ARG A 1 97 ? 30.849 25.565 31.228 1.00 15.02 97 ARG A O 1
ATOM 657 N N . VAL A 1 98 ? 32.630 25.714 29.853 1.00 11.26 98 VAL A N 1
ATOM 658 C CA . VAL A 1 98 ? 31.815 25.618 28.649 1.00 12.89 98 VAL A CA 1
ATOM 659 C C . VAL A 1 98 ? 32.240 24.474 27.748 1.00 12.12 98 VAL A C 1
ATOM 660 O O . VAL A 1 98 ? 33.346 23.945 27.866 1.00 12.66 98 VAL A O 1
ATOM 664 N N . ASN A 1 99 ? 31.327 24.090 26.862 1.00 12.65 99 ASN A N 1
ATOM 665 C CA . ASN A 1 99 ? 31.577 23.052 25.873 1.00 12.42 99 ASN A CA 1
ATOM 666 C C . ASN A 1 99 ? 32.158 21.765 26.448 1.00 10.89 99 ASN A C 1
ATOM 667 O O . ASN A 1 99 ? 33.010 21.128 25.830 1.00 11.78 99 ASN A O 1
ATOM 672 N N . ASN A 1 100 ? 31.685 21.375 27.626 1.00 11.05 100 ASN A N 1
ATOM 673 C CA . ASN A 1 100 ? 32.162 20.161 28.279 1.00 10.77 100 ASN A CA 1
ATOM 674 C C . ASN A 1 100 ? 33.683 20.092 28.366 1.00 13.71 100 ASN A C 1
ATOM 675 O O . ASN A 1 100 ? 34.282 19.027 28.215 1.00 16.26 100 ASN A O 1
ATOM 680 N N . SER A 1 101 ? 34.304 21.242 28.614 1.00 11.53 101 SER A N 1
ATOM 681 C CA . SER A 1 101 ? 35.755 21.330 28.733 1.00 12.26 101 SER A CA 1
ATOM 682 C C . SER A 1 101 ? 36.096 22.009 30.058 1.00 11.68 101 SER A C 1
ATOM 683 O O . SER A 1 101 ? 35.220 22.206 30.899 1.00 12.75 101 SER A O 1
ATOM 686 N N . ASN A 1 102 ? 37.365 22.354 30.244 1.00 13.08 102 ASN A N 1
ATOM 687 C CA . ASN A 1 102 ? 37.781 23.044 31.460 1.00 12.94 102 ASN A CA 1
ATOM 688 C C . ASN A 1 102 ? 37.933 24.541 31.216 1.00 15.16 102 ASN A C 1
ATOM 689 O O . ASN A 1 102 ? 38.313 25.287 32.118 1.00 16.74 102 ASN A O 1
ATOM 694 N N . LYS A 1 103 ? 37.630 24.974 29.993 1.00 14.49 103 LYS A N 1
ATOM 695 C CA . LYS A 1 103 ? 37.704 26.388 29.633 1.00 14.63 103 LYS A CA 1
ATOM 696 C C . LYS A 1 103 ? 36.513 27.088 30.285 1.00 12.93 103 LYS A C 1
ATOM 697 O O . LYS A 1 103 ? 35.379 26.621 30.188 1.00 14.61 103 LYS A O 1
ATOM 699 N N . LYS A 1 104 ? 36.772 28.206 30.949 1.00 13.10 104 LYS A N 1
ATOM 700 C CA . LYS A 1 104 ? 35.712 28.953 31.613 1.00 12.03 104 LYS A CA 1
ATOM 701 C C . LYS A 1 104 ? 35.405 30.240 30.878 1.00 14.03 104 LYS A C 1
ATOM 702 O O . LYS A 1 104 ? 36.299 30.904 30.359 1.00 16.14 104 LYS A O 1
ATOM 708 N N . GLU A 1 105 ? 34.123 30.577 30.828 1.00 10.66 105 GLU A N 1
ATOM 709 C CA . GLU A 1 105 ? 33.668 31.795 30.180 1.00 12.81 105 GLU A CA 1
ATOM 710 C C . GLU A 1 105 ? 32.495 32.329 30.978 1.00 11.10 105 GLU A C 1
ATOM 711 O O . GLU A 1 105 ? 31.806 31.582 31.685 1.00 12.05 105 GLU A O 1
ATOM 717 N N . TRP A 1 106 ? 32.274 33.630 30.864 1.00 11.51 106 TRP A N 1
ATOM 718 C CA . TRP A 1 106 ? 31.153 34.248 31.548 1.00 10.79 106 TRP A CA 1
ATOM 719 C C . TRP A 1 106 ? 29.926 34.195 30.656 1.00 10.94 106 TRP A C 1
ATOM 720 O O . TRP A 1 106 ? 30.030 34.339 29.437 1.00 12.85 106 TRP A O 1
ATOM 731 N N . ASN A 1 107 ? 28.768 33.985 31.267 1.00 9.67 107 ASN A N 1
ATOM 732 C CA . ASN A 1 107 ? 27.509 33.986 30.534 1.00 8.99 107 ASN A CA 1
ATOM 733 C C . ASN A 1 107 ? 26.783 35.304 30.857 1.00 9.45 107 ASN A C 1
ATOM 734 O O . ASN A 1 107 ? 27.375 36.211 31.453 1.00 10.40 107 ASN A O 1
ATOM 739 N N . GLY A 1 108 ? 25.537 35.435 30.417 1.00 9.34 108 GLY A N 1
ATOM 740 C CA . GLY A 1 108 ? 24.766 36.638 30.693 1.00 9.88 108 GLY A CA 1
ATOM 741 C C . GLY A 1 108 ? 25.362 37.942 30.190 1.00 8.97 108 GLY A C 1
ATOM 742 O O . GLY A 1 108 ? 26.132 37.976 29.228 1.00 10.72 108 GLY A O 1
ATOM 743 N N . MET A 1 109 ? 24.998 39.039 30.847 1.00 10.21 109 MET A N 1
ATOM 744 C CA . MET A 1 109 ? 25.486 40.359 30.472 1.00 8.51 109 MET A CA 1
ATOM 745 C C . MET A 1 109 ? 26.997 40.464 30.650 1.00 10.06 109 MET A C 1
ATOM 746 O O . MET A 1 109 ? 27.667 41.170 29.897 1.00 11.43 109 MET A O 1
ATOM 751 N N . MET A 1 110 ? 27.527 39.761 31.647 1.00 9.48 110 MET A N 1
ATOM 752 C CA . MET A 1 110 ? 28.971 39.746 31.878 1.00 10.37 110 MET A CA 1
ATOM 753 C C . MET A 1 110 ? 29.693 39.226 30.628 1.00 9.92 110 MET A C 1
ATOM 754 O O . MET A 1 110 ? 30.665 39.820 30.166 1.00 11.86 110 MET A O 1
ATOM 759 N N . GLY A 1 111 ? 29.204 38.107 30.095 1.00 10.48 111 GLY A N 1
ATOM 760 C CA . GLY A 1 111 ? 29.814 37.519 28.911 1.00 10.43 111 GLY A CA 1
ATOM 761 C C . GLY A 1 111 ? 29.727 38.437 27.708 1.00 10.88 111 GLY A C 1
ATOM 762 O O . GLY A 1 111 ? 30.684 38.544 26.934 1.00 12.48 111 GLY A O 1
ATOM 763 N N . GLU A 1 112 ? 28.592 39.109 27.538 1.00 10.38 112 GLU A N 1
ATOM 764 C CA . GLU A 1 112 ? 28.433 40.007 26.404 1.00 11.60 112 GLU A CA 1
ATOM 765 C C . GLU A 1 112 ? 29.355 41.215 26.491 1.00 12.57 112 GLU A C 1
ATOM 766 O O . GLU A 1 112 ? 29.881 41.678 25.481 1.00 13.31 112 GLU A O 1
ATOM 772 N N . LEU A 1 113 ? 29.559 41.736 27.698 1.00 11.62 113 LEU A N 1
ATOM 773 C CA . LEU A 1 113 ? 30.445 42.879 27.871 1.00 10.48 113 LEU A CA 1
ATOM 774 C C . LEU A 1 113 ? 31.894 42.475 27.578 1.00 11.77 113 LEU A C 1
ATOM 775 O O . LEU A 1 113 ? 32.628 43.205 26.909 1.00 13.20 113 LEU A O 1
ATOM 780 N N . LEU A 1 114 ? 32.302 41.314 28.073 1.00 11.77 114 LEU A N 1
ATOM 781 C CA . LEU A 1 114 ? 33.672 40.843 27.861 1.00 12.40 114 LEU A CA 1
ATOM 782 C C . LEU A 1 114 ? 33.970 40.473 26.410 1.00 16.57 114 LEU A C 1
ATOM 783 O O . LEU A 1 114 ? 35.105 40.610 25.955 1.00 19.13 114 LEU A O 1
ATOM 788 N N . SER A 1 115 ? 32.953 40.025 25.682 1.00 13.79 115 SER A N 1
ATOM 789 C CA . SER A 1 115 ? 33.136 39.626 24.285 1.00 16.45 115 SER A CA 1
ATOM 790 C C . SER A 1 115 ? 33.058 40.799 23.315 1.00 18.14 115 SER A C 1
ATOM 791 O O . SER A 1 115 ? 33.491 40.689 22.167 1.00 20.93 115 SER A O 1
ATOM 794 N N . GLY A 1 116 ? 32.497 41.914 23.763 1.00 16.99 116 GLY A N 1
ATOM 795 C CA . GLY A 1 116 ? 32.364 43.063 22.889 1.00 15.70 116 GLY A CA 1
ATOM 796 C C . GLY A 1 116 ? 30.961 43.206 22.313 1.00 14.44 116 GLY A C 1
ATOM 797 O O . GLY A 1 116 ? 30.687 44.158 21.583 1.00 16.76 116 GLY A O 1
ATOM 798 N N . GLN A 1 117 ? 30.074 42.260 22.626 1.00 14.40 117 GLN A N 1
ATOM 799 C CA . GLN A 1 117 ? 28.691 42.331 22.145 1.00 13.40 117 GLN A CA 1
ATOM 800 C C . GLN A 1 117 ? 28.027 43.549 22.794 1.00 15.11 117 GLN A C 1
ATOM 801 O O . GLN A 1 117 ? 27.024 44.074 22.305 1.00 14.83 117 GLN A O 1
ATOM 807 N N . ALA A 1 118 ? 28.591 43.981 23.918 1.00 13.87 118 ALA A N 1
ATOM 808 C CA . ALA A 1 118 ? 28.101 45.153 24.629 1.00 11.75 118 ALA A CA 1
ATOM 809 C C . ALA A 1 118 ? 29.291 45.988 25.061 1.00 11.66 118 ALA A C 1
ATOM 810 O O . ALA A 1 118 ? 30.384 45.453 25.258 1.00 14.39 118 ALA A O 1
ATOM 812 N N . ASP A 1 119 ? 29.077 47.292 25.206 1.00 11.41 119 ASP A N 1
ATOM 813 C CA . ASP A 1 119 ? 30.126 48.205 25.650 1.00 11.82 119 ASP A CA 1
ATOM 814 C C . ASP A 1 119 ? 29.881 48.654 27.087 1.00 13.28 119 ASP A C 1
ATOM 815 O O . ASP A 1 119 ? 30.804 49.071 27.787 1.00 13.54 119 ASP A O 1
ATOM 820 N N . MET A 1 120 ? 28.633 48.563 27.528 1.00 10.33 120 MET A N 1
ATOM 821 C CA . MET A 1 120 ? 28.278 48.976 28.877 1.00 10.31 120 MET A CA 1
ATOM 822 C C . MET A 1 120 ? 27.045 48.202 29.314 1.00 11.18 120 MET A C 1
ATOM 823 O O . MET A 1 120 ? 26.152 47.935 28.505 1.00 10.89 120 MET A O 1
ATOM 828 N N . ILE A 1 121 ? 27.021 47.804 30.582 1.00 8.88 121 ILE A N 1
ATOM 829 C CA . ILE A 1 121 ? 25.876 47.110 31.151 1.00 9.70 121 ILE A CA 1
ATOM 830 C C . ILE A 1 121 ? 25.133 48.151 31.985 1.00 10.06 121 ILE A C 1
ATOM 831 O O . ILE A 1 121 ? 25.713 48.762 32.895 1.00 9.88 121 ILE A O 1
ATOM 836 N N . VAL A 1 122 ? 23.874 48.397 31.646 1.00 9.25 122 VAL A N 1
ATOM 837 C CA . VAL A 1 122 ? 23.068 49.355 32.403 1.00 8.36 122 VAL A CA 1
ATOM 838 C C . VAL A 1 122 ? 21.857 48.556 32.856 1.00 8.58 122 VAL A C 1
ATOM 839 O O . VAL A 1 122 ? 20.909 48.344 32.098 1.00 10.54 122 VAL A O 1
ATOM 843 N N . ALA A 1 123 ? 21.901 48.116 34.109 1.00 9.78 123 ALA A N 1
ATOM 844 C CA . ALA A 1 123 ? 20.878 47.256 34.666 1.00 8.28 123 ALA A CA 1
ATOM 845 C C . ALA A 1 123 ? 21.106 47.144 36.167 1.00 8.70 123 ALA A C 1
ATOM 846 O O . ALA A 1 123 ? 22.075 47.693 36.686 1.00 9.50 123 ALA A O 1
ATOM 848 N N . PRO A 1 124 ? 20.210 46.441 36.880 1.00 8.25 124 PRO A N 1
ATOM 849 C CA . PRO A 1 124 ? 20.394 46.286 38.330 1.00 8.68 124 PRO A CA 1
ATOM 850 C C . PRO A 1 124 ? 21.423 45.166 38.523 1.00 7.98 124 PRO A C 1
ATOM 851 O O . PRO A 1 124 ? 21.102 44.053 38.968 1.00 8.86 124 PRO A O 1
ATOM 855 N N . LEU A 1 125 ? 22.661 45.498 38.157 1.00 9.17 125 LEU A N 1
ATOM 856 C CA . LEU A 1 125 ? 23.802 44.593 38.193 1.00 9.80 125 LEU A CA 1
ATOM 857 C C . LEU A 1 125 ? 24.564 44.701 39.510 1.00 7.14 125 LEU A C 1
ATOM 858 O O . LEU A 1 125 ? 25.113 45.751 39.842 1.00 9.34 125 LEU A O 1
ATOM 863 N N . THR A 1 126 ? 24.619 43.593 40.234 1.00 7.81 126 THR A N 1
ATOM 864 C CA . THR A 1 126 ? 25.298 43.564 41.513 1.00 8.07 126 THR A CA 1
ATOM 865 C C . THR A 1 126 ? 26.808 43.629 41.414 1.00 9.07 126 THR A C 1
ATOM 866 O O . THR A 1 126 ? 27.436 42.899 40.637 1.00 9.50 126 THR A O 1
ATOM 870 N N . ILE A 1 127 ? 27.386 44.510 42.225 1.00 8.21 127 ILE A N 1
ATOM 871 C CA . ILE A 1 127 ? 28.830 44.675 42.321 1.00 9.37 127 ILE A CA 1
ATOM 872 C C . ILE A 1 127 ? 29.331 43.594 43.284 1.00 8.32 127 ILE A C 1
ATOM 873 O O . ILE A 1 127 ? 28.914 43.552 44.443 1.00 10.42 127 ILE A O 1
ATOM 878 N N . ASN A 1 128 ? 30.174 42.685 42.798 1.00 8.66 128 ASN A N 1
ATOM 879 C CA . ASN A 1 128 ? 30.759 41.668 43.666 1.00 11.49 128 ASN A CA 1
ATOM 880 C C . ASN A 1 128 ? 32.225 41.465 43.285 1.00 12.63 128 ASN A C 1
ATOM 881 O O . ASN A 1 128 ? 32.673 41.939 42.237 1.00 11.28 128 ASN A O 1
ATOM 886 N N . ASN A 1 129 ? 32.981 40.793 44.148 1.00 13.29 129 ASN A N 1
ATOM 887 C CA . ASN A 1 129 ? 34.404 40.582 43.899 1.00 14.57 129 ASN A CA 1
ATOM 888 C C . ASN A 1 129 ? 34.713 39.707 42.693 1.00 12.47 129 ASN A C 1
ATOM 889 O O . ASN A 1 129 ? 35.663 39.978 41.961 1.00 14.51 129 ASN A O 1
ATOM 894 N N . GLU A 1 130 ? 33.923 38.661 42.481 1.00 11.15 130 GLU A N 1
ATOM 895 C CA . GLU A 1 130 ? 34.166 37.776 41.346 1.00 13.56 130 GLU A CA 1
ATOM 896 C C . GLU A 1 130 ? 34.127 38.534 40.026 1.00 12.13 130 GLU A C 1
ATOM 897 O O . GLU A 1 130 ? 35.019 38.383 39.188 1.00 13.41 130 GLU A O 1
ATOM 903 N N . ARG A 1 131 ? 33.096 39.354 39.842 1.00 9.66 131 ARG A N 1
ATOM 904 C CA . ARG A 1 131 ? 32.946 40.126 38.614 1.00 11.25 131 ARG A CA 1
ATOM 905 C C . ARG A 1 131 ? 33.987 41.232 38.508 1.00 10.52 131 ARG A C 1
ATOM 906 O O . ARG A 1 131 ? 34.462 41.533 37.414 1.00 11.29 131 ARG A O 1
ATOM 914 N N . ALA A 1 132 ? 34.350 41.842 39.639 1.00 10.55 132 ALA A N 1
ATOM 915 C CA . ALA A 1 132 ? 35.336 42.916 39.620 1.00 11.19 132 ALA A CA 1
ATOM 916 C C . ALA A 1 132 ? 36.723 42.442 39.182 1.00 11.52 132 ALA A C 1
ATOM 917 O O . ALA A 1 132 ? 37.571 43.257 38.816 1.00 12.89 132 ALA A O 1
ATOM 919 N N . GLN A 1 133 ? 36.951 41.133 39.205 1.00 11.96 133 GLN A N 1
ATOM 920 C CA . GLN A 1 133 ? 38.232 40.587 38.769 1.00 13.71 133 GLN A CA 1
ATOM 921 C C . GLN A 1 133 ? 38.339 40.679 37.250 1.00 16.71 133 GLN A C 1
ATOM 922 O O . GLN A 1 133 ? 39.444 40.726 36.702 1.00 17.61 133 GLN A O 1
ATOM 928 N N . TYR A 1 134 ? 37.187 40.727 36.580 1.00 14.22 134 TYR A N 1
ATOM 929 C CA . TYR A 1 134 ? 37.128 40.766 35.118 1.00 13.96 134 TYR A CA 1
ATOM 930 C C . TYR A 1 134 ? 36.647 42.061 34.477 1.00 14.39 134 TYR A C 1
ATOM 931 O O . TYR A 1 134 ? 37.026 42.367 33.344 1.00 17.06 134 TYR A O 1
ATOM 940 N N . ILE A 1 135 ? 35.798 42.815 35.172 1.00 11.33 135 ILE A N 1
ATOM 941 C CA . ILE A 1 135 ? 35.296 44.072 34.625 1.00 12.60 135 ILE A CA 1
ATOM 942 C C . ILE A 1 135 ? 35.415 45.182 35.648 1.00 13.90 135 ILE A C 1
ATOM 943 O O . ILE A 1 135 ? 35.808 44.941 36.796 1.00 15.32 135 ILE A O 1
ATOM 948 N N . GLU A 1 136 ? 35.084 46.396 35.224 1.00 13.05 136 GLU A N 1
ATOM 949 C CA . GLU A 1 136 ? 35.114 47.556 36.105 1.00 13.80 136 GLU A CA 1
ATOM 950 C C . GLU A 1 136 ? 33.687 48.009 36.389 1.00 14.75 136 GLU A C 1
ATOM 951 O O . GLU A 1 136 ? 32.819 47.974 35.510 1.00 13.50 136 GLU A O 1
ATOM 953 N N . PHE A 1 137 ? 33.443 48.418 37.630 1.00 12.77 137 PHE A N 1
ATOM 954 C CA . PHE A 1 137 ? 32.136 48.906 38.037 1.00 11.02 137 PHE A CA 1
ATOM 955 C C . PHE A 1 137 ? 32.226 50.374 38.412 1.00 11.14 137 PHE A C 1
ATOM 956 O O . PHE A 1 137 ? 33.267 50.857 38.877 1.00 13.10 137 PHE A O 1
ATOM 964 N N . SER A 1 138 ? 31.127 51.083 38.213 1.00 11.19 138 SER A N 1
ATOM 965 C CA . SER A 1 138 ? 31.047 52.471 38.632 1.00 9.15 138 SER A CA 1
ATOM 966 C C . SER A 1 138 ? 30.772 52.370 40.132 1.00 10.70 138 SER A C 1
ATOM 967 O O . SER A 1 138 ? 30.564 51.274 40.660 1.00 10.13 138 SER A O 1
ATOM 970 N N . LYS A 1 139 ? 30.793 53.508 40.818 1.00 12.20 139 LYS A N 1
ATOM 971 C CA . LYS A 1 139 ? 30.414 53.505 42.221 1.00 12.12 139 LYS A CA 1
ATOM 972 C C . LYS A 1 139 ? 28.927 53.112 42.164 1.00 10.03 139 LYS A C 1
ATOM 973 O O . LYS A 1 139 ? 28.264 53.290 41.132 1.00 10.35 139 LYS A O 1
ATOM 979 N N . PRO A 1 140 ? 28.368 52.599 43.265 1.00 9.38 140 PRO A N 1
ATOM 980 C CA . PRO A 1 140 ? 26.958 52.196 43.238 1.00 9.91 140 PRO A CA 1
ATOM 981 C C . PRO A 1 140 ? 25.954 53.284 42.896 1.00 9.12 140 PRO A C 1
ATOM 982 O O . PRO A 1 140 ? 26.062 54.410 43.398 1.00 9.46 140 PRO A O 1
ATOM 986 N N . PHE A 1 141 ? 24.981 52.961 42.039 1.00 9.65 141 PHE A N 1
ATOM 987 C CA . PHE A 1 141 ? 23.926 53.925 41.739 1.00 8.76 141 PHE A CA 1
ATOM 988 C C . PHE A 1 141 ? 22.731 53.647 42.653 1.00 9.90 141 PHE A C 1
ATOM 989 O O . PHE A 1 141 ? 21.826 54.468 42.776 1.00 10.60 141 PHE A O 1
ATOM 997 N N . LYS A 1 142 ? 22.744 52.483 43.300 1.00 8.18 142 LYS A N 1
ATOM 998 C CA . LYS A 1 142 ? 21.705 52.105 44.250 1.00 9.10 142 LYS A CA 1
ATOM 999 C C . LYS A 1 142 ? 22.289 51.204 45.327 1.00 9.42 142 LYS A C 1
ATOM 1000 O O . LYS A 1 142 ? 23.075 50.297 45.043 1.00 10.42 142 LYS A O 1
ATOM 1006 N N . TYR A 1 143 ? 21.904 51.469 46.571 1.00 10.36 143 TYR A N 1
ATOM 1007 C CA . TYR A 1 143 ? 22.368 50.688 47.708 1.00 9.08 143 TYR A CA 1
ATOM 1008 C C . TYR A 1 143 ? 21.229 49.768 48.126 1.00 10.64 143 TYR A C 1
ATOM 1009 O O . TYR A 1 143 ? 20.124 50.235 48.398 1.00 12.45 143 TYR A O 1
ATOM 1018 N N . GLN A 1 144 ? 21.477 48.462 48.161 1.00 9.65 144 GLN A N 1
ATOM 1019 C CA . GLN A 1 144 ? 20.419 47.530 48.541 1.00 9.38 144 GLN A CA 1
ATOM 1020 C C . GLN A 1 144 ? 20.997 46.281 49.203 1.00 9.06 144 GLN A C 1
ATOM 1021 O O . GLN A 1 144 ? 22.002 46.365 49.911 1.00 10.68 144 GLN A O 1
ATOM 1027 N N . GLY A 1 145 ? 20.372 45.127 48.994 1.00 8.87 145 GLY A N 1
ATOM 1028 C CA . GLY A 1 145 ? 20.880 43.913 49.604 1.00 11.09 145 GLY A CA 1
ATOM 1029 C C . GLY A 1 145 ? 20.051 42.712 49.218 1.00 11.03 145 GLY A C 1
ATOM 1030 O O . GLY A 1 145 ? 19.364 42.727 48.195 1.00 10.15 145 GLY A O 1
ATOM 1031 N N . LEU A 1 146 ? 20.113 41.666 50.032 1.00 10.01 146 LEU A N 1
ATOM 1032 C CA . LEU A 1 146 ? 19.368 40.447 49.779 1.00 8.42 146 LEU A CA 1
ATOM 1033 C C . LEU A 1 146 ? 18.289 40.225 50.826 1.00 10.59 146 LEU A C 1
ATOM 1034 O O . LEU A 1 146 ? 18.483 40.523 52.008 1.00 11.96 146 LEU A O 1
ATOM 1039 N N . THR A 1 147 ? 17.144 39.729 50.381 1.00 8.98 147 THR A N 1
ATOM 1040 C CA . THR A 1 147 ? 16.042 39.420 51.282 1.00 8.45 147 THR A CA 1
ATOM 1041 C C . THR A 1 147 ? 15.291 38.215 50.725 1.00 8.26 147 THR A C 1
ATOM 1042 O O . THR A 1 147 ? 15.743 37.594 49.750 1.00 9.42 147 THR A O 1
ATOM 1046 N N . ILE A 1 148 ? 14.162 37.869 51.334 1.00 9.12 148 ILE A N 1
ATOM 1047 C CA . ILE A 1 148 ? 13.393 36.703 50.923 1.00 9.39 148 ILE A CA 1
ATOM 1048 C C . ILE A 1 148 ? 11.928 37.044 50.721 1.00 8.45 148 ILE A C 1
ATOM 1049 O O . ILE A 1 148 ? 11.327 37.739 51.550 1.00 10.48 148 ILE A O 1
ATOM 1054 N N . LEU A 1 149 ? 11.355 36.541 49.632 1.00 9.94 149 LEU A N 1
ATOM 1055 C CA . LEU A 1 149 ? 9.962 36.770 49.281 1.00 8.46 149 LEU A CA 1
ATOM 1056 C C . LEU A 1 149 ? 9.146 35.505 49.507 1.00 10.62 149 LEU A C 1
ATOM 1057 O O . LEU A 1 149 ? 9.547 34.422 49.071 1.00 10.95 149 LEU A O 1
ATOM 1062 N N . VAL A 1 150 ? 8.011 35.644 50.185 1.00 9.99 150 VAL A N 1
ATOM 1063 C CA . VAL A 1 150 ? 7.114 34.522 50.455 1.00 11.61 150 VAL A CA 1
ATOM 1064 C C . VAL A 1 150 ? 5.672 34.979 50.307 1.00 11.48 150 VAL A C 1
ATOM 1065 O O . VAL A 1 150 ? 5.394 36.180 50.234 1.00 11.61 150 VAL A O 1
ATOM 1069 N N . LYS A 1 151 ? 4.754 34.021 50.254 1.00 13.78 151 LYS A N 1
ATOM 1070 C CA . LYS A 1 151 ? 3.338 34.338 50.148 1.00 15.18 151 LYS A CA 1
ATOM 1071 C C . LYS A 1 151 ? 2.869 34.780 51.530 1.00 15.05 151 LYS A C 1
ATOM 1072 O O . LYS A 1 151 ? 3.341 34.263 52.545 1.00 17.75 151 LYS A O 1
ATOM 1074 N N . LYS A 1 152 ? 1.962 35.754 51.569 1.00 17.49 152 LYS A N 1
ATOM 1075 C CA . LYS A 1 152 ? 1.432 36.234 52.840 1.00 18.49 152 LYS A CA 1
ATOM 1076 C C . LYS A 1 152 ? 0.877 35.020 53.585 1.00 19.81 152 LYS A C 1
ATOM 1077 O O . LYS A 1 152 ? 0.099 34.249 53.029 1.00 21.57 152 LYS A O 1
ATOM 1083 N N . GLY A 1 153 ? 1.296 34.846 54.832 1.00 21.75 153 GLY A N 1
ATOM 1084 C CA . GLY A 1 153 ? 0.832 33.706 55.603 1.00 24.81 153 GLY A CA 1
ATOM 1085 C C . GLY A 1 153 ? 1.963 32.738 55.894 1.00 25.59 153 GLY A C 1
ATOM 1086 O O . GLY A 1 153 ? 1.986 32.099 56.946 1.00 28.69 153 GLY A O 1
ATOM 1087 N N . THR A 1 154 ? 2.899 32.615 54.955 1.00 22.61 154 THR A N 1
ATOM 1088 C CA . THR A 1 154 ? 4.047 31.732 55.134 1.00 22.46 154 THR A CA 1
ATOM 1089 C C . THR A 1 154 ? 4.890 32.313 56.265 1.00 24.43 154 THR A C 1
ATOM 1090 O O . THR A 1 154 ? 5.238 33.494 56.239 1.00 27.09 154 THR A O 1
ATOM 1094 N N . ARG A 1 155 ? 5.223 31.487 57.253 1.00 26.12 155 ARG A N 1
ATOM 1095 C CA . ARG A 1 155 ? 5.997 31.954 58.396 1.00 25.50 155 ARG A CA 1
ATOM 1096 C C . ARG A 1 155 ? 7.469 31.554 58.405 1.00 26.99 155 ARG A C 1
ATOM 1097 O O . ARG A 1 155 ? 7.818 30.426 58.757 1.00 28.08 155 ARG A O 1
ATOM 1099 N N . ILE A 1 156 ? 8.322 32.497 58.019 1.00 22.67 156 ILE A N 1
ATOM 1100 C CA . ILE A 1 156 ? 9.767 32.300 58.001 1.00 25.05 156 ILE A CA 1
ATOM 1101 C C . ILE A 1 156 ? 10.423 33.507 58.663 1.00 23.43 156 ILE A C 1
ATOM 1102 O O . ILE A 1 156 ? 10.028 34.648 58.415 1.00 25.55 156 ILE A O 1
ATOM 1107 N N . THR A 1 157 ? 11.426 33.250 59.499 1.00 21.12 157 THR A N 1
ATOM 1108 C CA . THR A 1 157 ? 12.127 34.310 60.224 1.00 22.27 157 THR A CA 1
ATOM 1109 C C . THR A 1 157 ? 13.115 35.098 59.375 1.00 23.38 157 THR A C 1
ATOM 1110 O O . THR A 1 157 ? 13.238 36.315 59.512 1.00 24.62 157 THR A O 1
ATOM 1114 N N . GLY A 1 158 ? 13.823 34.390 58.505 1.00 22.32 158 GLY A N 1
ATOM 1115 C CA . GLY A 1 158 ? 14.813 35.025 57.662 1.00 20.62 158 GLY A CA 1
ATOM 1116 C C . GLY A 1 158 ? 15.742 33.960 57.128 1.00 18.78 158 GLY A C 1
ATOM 1117 O O . GLY A 1 158 ? 15.372 32.789 57.068 1.00 17.63 158 GLY A O 1
ATOM 1118 N N . ILE A 1 159 ? 16.955 34.359 56.765 1.00 18.55 159 ILE A N 1
ATOM 1119 C CA . ILE A 1 159 ? 17.926 33.429 56.207 1.00 19.25 159 ILE A CA 1
ATOM 1120 C C . ILE A 1 159 ? 18.360 32.328 57.180 1.00 21.89 159 ILE A C 1
ATOM 1121 O O . ILE A 1 159 ? 18.934 31.322 56.765 1.00 20.46 159 ILE A O 1
ATOM 1126 N N . ASN A 1 160 ? 18.071 32.507 58.466 1.00 19.27 160 ASN A N 1
ATOM 1127 C CA . ASN A 1 160 ? 18.455 31.517 59.472 1.00 20.65 160 ASN A CA 1
ATOM 1128 C C . ASN A 1 160 ? 17.316 30.590 59.882 1.00 19.46 160 ASN A C 1
ATOM 1129 O O . ASN A 1 160 ? 17.467 29.786 60.801 1.00 20.15 160 ASN A O 1
ATOM 1134 N N . ASP A 1 161 ? 16.182 30.686 59.200 1.00 15.00 161 ASP A N 1
ATOM 1135 C CA . ASP A 1 161 ? 15.035 29.846 59.529 1.00 17.50 161 ASP A CA 1
ATOM 1136 C C . ASP A 1 161 ? 15.370 28.369 59.330 1.00 17.97 161 ASP A C 1
ATOM 1137 O O . ASP A 1 161 ? 16.011 27.995 58.352 1.00 17.52 161 ASP A O 1
ATOM 1142 N N . PRO A 1 162 ? 14.949 27.506 60.268 1.00 16.88 162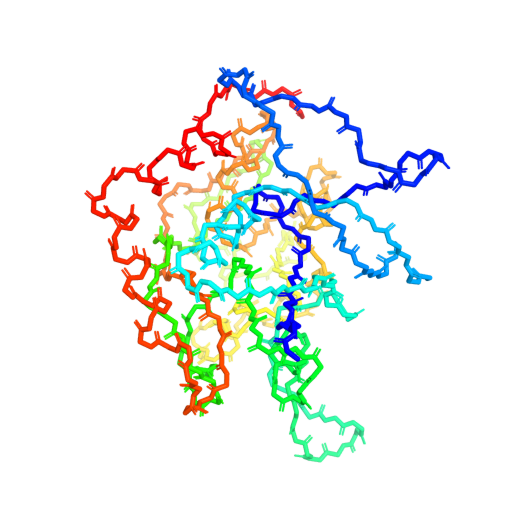 PRO A N 1
ATOM 1143 C CA . PRO A 1 162 ? 15.236 26.074 60.141 1.00 18.24 162 PRO A CA 1
ATOM 1144 C C . PRO A 1 162 ? 14.739 25.438 58.838 1.00 16.78 162 PRO A C 1
ATOM 1145 O O . PRO A 1 162 ? 15.340 24.482 58.353 1.00 19.37 162 PRO A O 1
ATOM 1149 N N . ARG A 1 163 ? 13.655 25.959 58.265 1.00 17.57 163 ARG A N 1
ATOM 1150 C CA . ARG A 1 163 ? 13.141 25.396 57.019 1.00 19.37 163 ARG A CA 1
ATOM 1151 C C . ARG A 1 163 ? 14.045 25.723 55.836 1.00 19.43 163 ARG A C 1
ATOM 1152 O O . ARG A 1 163 ? 13.889 25.166 54.749 1.00 20.38 163 ARG A O 1
ATOM 1160 N N . LEU A 1 164 ? 14.996 26.624 56.055 1.00 17.63 164 LEU A N 1
ATOM 1161 C CA . LEU A 1 164 ? 15.960 26.971 55.016 1.00 19.97 164 LEU A CA 1
ATOM 1162 C C . LEU A 1 164 ? 17.286 26.285 55.357 1.00 20.60 164 LEU A C 1
ATOM 1163 O O . LEU A 1 164 ? 17.956 25.731 54.484 1.00 19.62 164 LEU A O 1
ATOM 1168 N N . ARG A 1 165 ? 17.647 26.293 56.637 1.00 18.17 165 ARG A N 1
ATOM 1169 C CA . ARG A 1 165 ? 18.905 25.695 57.079 1.00 19.66 165 ARG A CA 1
ATOM 1170 C C . ARG A 1 165 ? 18.895 24.166 57.155 1.00 19.09 165 ARG A C 1
ATOM 1171 O O . ARG A 1 165 ? 19.949 23.531 57.106 1.00 22.29 165 ARG A O 1
ATOM 1179 N N . ASN A 1 166 ? 17.706 23.584 57.272 1.00 19.08 166 ASN A N 1
ATOM 1180 C CA . ASN A 1 166 ? 17.537 22.131 57.334 1.00 22.17 166 ASN A CA 1
ATOM 1181 C C . ASN A 1 166 ? 16.553 21.817 56.210 1.00 21.27 166 ASN A C 1
ATOM 1182 O O . ASN A 1 166 ? 15.399 21.462 56.456 1.00 21.50 166 ASN A O 1
ATOM 1187 N N . PRO A 1 167 ? 17.009 21.953 54.949 1.00 22.22 167 PRO A N 1
ATOM 1188 C CA . PRO A 1 167 ? 16.240 21.719 53.723 1.00 25.02 167 PRO A CA 1
ATOM 1189 C C . PRO A 1 167 ? 15.447 20.425 53.637 1.00 26.99 167 PRO A C 1
ATOM 1190 O O . PRO A 1 167 ? 15.927 19.354 54.012 1.00 25.25 167 PRO A O 1
ATOM 1194 N N . SER A 1 168 ? 14.230 20.547 53.121 1.00 27.14 168 SER A N 1
ATOM 1195 C CA . SER A 1 168 ? 13.327 19.420 52.943 1.00 30.49 168 SER A CA 1
ATOM 1196 C C . SER A 1 168 ? 12.439 19.685 51.735 1.00 30.69 168 SER A C 1
ATOM 1197 O O . SER A 1 168 ? 12.193 20.838 51.380 1.00 28.91 168 SER A O 1
ATOM 1200 N N . ASP A 1 169 ? 11.958 18.617 51.107 1.00 30.06 169 ASP A N 1
ATOM 1201 C CA . ASP A 1 169 ? 11.092 18.741 49.940 1.00 28.55 169 ASP A CA 1
ATOM 1202 C C . ASP A 1 169 ? 9.726 19.311 50.313 1.00 26.92 169 ASP A C 1
ATOM 1203 O O . ASP A 1 169 ? 8.887 19.541 49.443 1.00 30.65 169 ASP A O 1
ATOM 1205 N N . LYS A 1 170 ? 9.505 19.538 51.604 1.00 25.65 170 LYS A N 1
ATOM 1206 C CA . LYS A 1 170 ? 8.236 20.079 52.077 1.00 25.49 170 LYS A CA 1
ATOM 1207 C C . LYS A 1 170 ? 8.195 21.596 51.929 1.00 25.23 170 LYS A C 1
ATOM 1208 O O . LYS A 1 170 ? 7.122 22.188 51.815 1.00 27.77 170 LYS A O 1
ATOM 1210 N N . PHE A 1 171 ? 9.369 22.219 51.933 1.00 23.74 171 PHE A N 1
ATOM 1211 C CA . PHE A 1 171 ? 9.469 23.670 51.798 1.00 20.06 171 PHE A CA 1
ATOM 1212 C C . PHE A 1 171 ? 10.550 23.996 50.771 1.00 17.69 171 PHE A C 1
ATOM 1213 O O . PHE A 1 171 ? 11.743 23.979 51.075 1.00 21.02 171 PHE A O 1
ATOM 1221 N N . ILE A 1 172 ? 10.120 24.309 49.555 1.00 17.39 172 ILE A N 1
ATOM 1222 C CA . ILE A 1 172 ? 11.043 24.603 48.469 1.00 16.36 172 ILE A CA 1
ATOM 1223 C C . ILE A 1 172 ? 11.416 26.079 48.341 1.00 12.75 172 ILE A C 1
ATOM 1224 O O . ILE A 1 172 ? 10.546 26.959 48.361 1.00 14.57 172 ILE A O 1
ATOM 1229 N N . TYR A 1 173 ? 12.709 26.346 48.213 1.00 14.01 173 TYR A N 1
ATOM 1230 C CA . TYR A 1 173 ? 13.176 27.715 48.042 1.00 10.75 173 TYR A CA 1
ATOM 1231 C C . TYR A 1 173 ? 14.230 27.736 46.955 1.00 13.89 173 TYR A C 1
ATOM 1232 O O . TYR A 1 173 ? 14.860 26.713 46.655 1.00 13.75 173 TYR A O 1
ATOM 1241 N N . ALA A 1 174 ? 14.410 28.898 46.340 1.00 12.22 174 ALA A N 1
ATOM 1242 C CA . ALA A 1 174 ? 15.351 29.015 45.239 1.00 11.90 174 ALA A CA 1
ATOM 1243 C C . ALA A 1 174 ? 15.686 30.455 44.928 1.00 11.43 174 ALA A C 1
ATOM 1244 O O . ALA A 1 174 ? 15.165 31.385 45.545 1.00 11.16 174 ALA A O 1
ATOM 1246 N N . THR A 1 175 ? 16.582 30.624 43.966 1.00 11.21 175 THR A N 1
ATOM 1247 C CA . THR A 1 175 ? 16.956 31.942 43.489 1.00 10.39 175 THR A CA 1
ATOM 1248 C C . THR A 1 175 ? 16.976 31.863 41.963 1.00 9.63 175 THR A C 1
ATOM 1249 O O . THR A 1 175 ? 16.401 30.938 41.380 1.00 10.57 175 THR A O 1
ATOM 1253 N N . VAL A 1 176 ? 17.607 32.837 41.322 1.00 9.69 176 VAL A N 1
ATOM 1254 C CA . VAL A 1 176 ? 17.706 32.863 39.859 1.00 9.41 176 VAL A CA 1
ATOM 1255 C C . VAL A 1 176 ? 19.045 32.266 39.412 1.00 9.65 176 VAL A C 1
ATOM 1256 O O . VAL A 1 176 ? 20.096 32.579 39.973 1.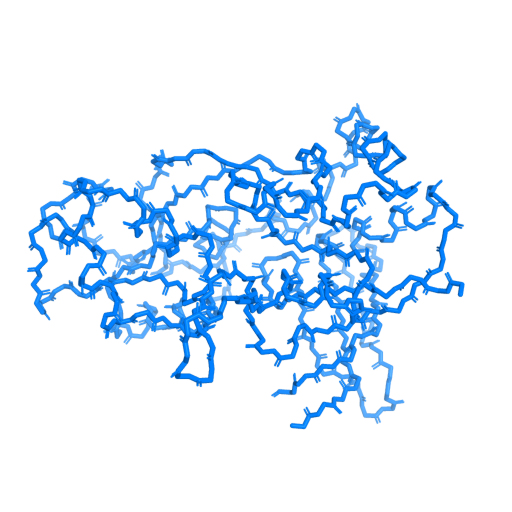00 10.39 176 VAL A O 1
ATOM 1260 N N . LYS A 1 177 ? 18.996 31.393 38.406 1.00 10.52 177 LYS A N 1
ATOM 1261 C CA . LYS A 1 177 ? 20.196 30.766 37.867 1.00 11.18 177 LYS A CA 1
ATOM 1262 C C . LYS A 1 177 ? 21.166 31.800 37.290 1.00 9.56 177 LYS A C 1
ATOM 1263 O O . LYS A 1 177 ? 20.749 32.838 36.775 1.00 10.84 177 LYS A O 1
ATOM 1269 N N . GLN A 1 178 ? 22.458 31.499 37.366 1.00 11.85 178 GLN A N 1
ATOM 1270 C CA . GLN A 1 178 ? 23.501 32.350 36.805 1.00 9.84 178 GLN A CA 1
ATOM 1271 C C . GLN A 1 178 ? 23.398 33.817 37.206 1.00 10.88 178 GLN A C 1
ATOM 1272 O O . GLN A 1 178 ? 23.500 34.718 36.374 1.00 10.63 178 GLN A O 1
ATOM 1278 N N . SER A 1 179 ? 23.218 34.037 38.506 1.00 10.37 179 SER A N 1
ATOM 1279 C CA . SER A 1 179 ? 23.097 35.378 39.068 1.00 10.74 179 SER A CA 1
ATOM 1280 C C . SER A 1 179 ? 24.063 35.553 40.229 1.00 10.50 179 SER A C 1
ATOM 1281 O O . SER A 1 179 ? 24.689 34.596 40.690 1.00 10.32 179 SER A O 1
ATOM 1284 N N . SER A 1 180 ? 24.171 36.787 40.708 1.00 10.70 180 SER A N 1
ATOM 1285 C CA . SER A 1 180 ? 25.035 37.085 41.839 1.00 9.74 180 SER A CA 1
ATOM 1286 C C . SER A 1 180 ? 24.575 36.352 43.096 1.00 10.83 180 SER A C 1
ATOM 1287 O O . SER A 1 180 ? 25.390 36.002 43.948 1.00 10.06 180 SER A O 1
ATOM 1290 N N . VAL A 1 181 ? 23.275 36.119 43.221 1.00 10.44 181 VAL A N 1
ATOM 1291 C CA . VAL A 1 181 ? 22.765 35.433 44.391 1.00 14.82 181 VAL A CA 1
ATOM 1292 C C . VAL A 1 181 ? 23.198 33.971 44.344 1.00 15.06 181 VAL A C 1
ATOM 1293 O O . VAL A 1 181 ? 23.544 33.378 45.366 1.00 16.53 181 VAL A O 1
ATOM 1297 N N . ASP A 1 182 ? 23.209 33.389 43.150 1.00 15.81 182 ASP A N 1
ATOM 1298 C CA . ASP A 1 182 ? 23.638 32.004 43.008 1.00 16.68 182 ASP A CA 1
ATOM 1299 C C . ASP A 1 182 ? 25.076 31.889 43.507 1.00 17.75 182 ASP A C 1
ATOM 1300 O O . ASP A 1 182 ? 25.399 30.987 44.285 1.00 22.20 182 ASP A O 1
ATOM 1305 N N . ILE A 1 183 ? 25.929 32.819 43.079 1.00 16.63 183 ILE A N 1
ATOM 1306 C CA . ILE A 1 183 ? 27.338 32.837 43.472 1.00 21.07 183 ILE A CA 1
ATOM 1307 C C . ILE A 1 183 ? 27.538 33.071 44.964 1.00 19.65 183 ILE A C 1
ATOM 1308 O O . ILE A 1 183 ? 28.440 32.489 45.576 1.00 21.64 183 ILE A O 1
ATOM 1313 N N . TYR A 1 184 ? 26.712 33.937 45.540 1.00 17.60 184 TYR A N 1
ATOM 1314 C CA . TYR A 1 184 ? 26.790 34.241 46.962 1.00 18.62 184 TYR A CA 1
ATOM 1315 C C . TYR A 1 184 ? 26.702 32.944 47.754 1.00 18.19 184 TYR A C 1
ATOM 1316 O O . TYR A 1 184 ? 27.472 32.729 48.692 1.00 20.14 184 TYR A O 1
ATOM 1325 N N . PHE A 1 185 ? 25.773 32.073 47.369 1.00 15.18 185 PHE A N 1
ATOM 1326 C CA . PHE A 1 185 ? 25.599 30.805 48.076 1.00 18.20 185 PHE A CA 1
ATOM 1327 C C . PHE A 1 185 ? 26.609 29.732 47.676 1.00 22.66 185 PHE A C 1
ATOM 1328 O O . PHE A 1 185 ? 26.991 28.896 48.496 1.00 23.33 185 PHE A O 1
ATOM 1336 N N . ARG A 1 186 ? 27.051 29.763 46.423 1.00 22.98 186 ARG A N 1
ATOM 1337 C CA . ARG A 1 186 ? 28.001 28.774 45.920 1.00 25.05 186 ARG A CA 1
ATOM 1338 C C . ARG A 1 186 ? 29.411 28.928 46.479 1.00 27.15 186 ARG A C 1
ATOM 1339 O O . ARG A 1 186 ? 30.130 27.941 46.645 1.00 30.59 186 ARG A O 1
ATOM 1341 N N . ARG A 1 187 ? 29.806 30.162 46.771 1.00 28.69 187 ARG A N 1
ATOM 1342 C CA . ARG A 1 187 ? 31.147 30.432 47.274 1.00 31.10 187 ARG A CA 1
ATOM 1343 C C . ARG A 1 187 ? 31.310 30.380 48.790 1.00 33.16 187 ARG A C 1
ATOM 1344 O O . ARG A 1 187 ? 32.375 30.712 49.308 1.00 35.04 187 ARG A O 1
ATOM 1346 N N . GLN A 1 188 ? 30.272 29.959 49.504 1.00 32.64 188 GLN A N 1
ATOM 1347 C CA . GLN A 1 188 ? 30.357 29.887 50.960 1.00 33.44 188 GLN A CA 1
ATOM 1348 C C . GLN A 1 188 ? 30.082 28.488 51.508 1.00 34.54 188 GLN A C 1
ATOM 1349 O O . GLN A 1 188 ? 28.962 27.986 51.432 1.00 33.33 188 GLN A O 1
ATOM 1355 N N . VAL A 1 189 ? 31.119 27.871 52.067 1.00 35.83 189 VAL A N 1
ATOM 1356 C CA . VAL A 1 189 ? 31.022 26.526 52.627 1.00 36.55 189 VAL A CA 1
ATOM 1357 C C . VAL A 1 189 ? 29.898 26.384 53.649 1.00 35.97 189 VAL A C 1
ATOM 1358 O O . VAL A 1 189 ? 29.227 25.354 53.701 1.00 37.73 189 VAL A O 1
ATOM 1360 N N . GLU A 1 190 ? 29.696 27.418 54.460 1.00 36.60 190 GLU A N 1
ATOM 1361 C CA . GLU A 1 190 ? 28.656 27.391 55.482 1.00 35.91 190 GLU A CA 1
ATOM 1362 C C . GLU A 1 190 ? 27.257 27.319 54.878 1.00 34.88 190 GLU A C 1
ATOM 1363 O O . GLU A 1 190 ? 26.308 26.902 55.541 1.00 36.97 190 GLU A O 1
ATOM 1365 N N . LEU A 1 191 ? 27.131 27.719 53.617 1.00 32.62 191 LEU A N 1
ATOM 1366 C CA . LEU A 1 191 ? 25.837 27.703 52.941 1.00 29.73 191 LEU A CA 1
ATOM 1367 C C . LEU A 1 191 ? 25.692 26.530 51.972 1.00 28.32 191 LEU A C 1
ATOM 1368 O O . LEU A 1 191 ? 24.769 26.503 51.161 1.00 24.17 191 LEU A O 1
ATOM 1373 N N . SER A 1 192 ? 26.594 25.556 52.073 1.00 26.79 192 SER A N 1
ATOM 1374 C CA . SER A 1 192 ? 26.580 24.385 51.198 1.00 26.62 192 SER A CA 1
ATOM 1375 C C . SER A 1 192 ? 25.250 23.640 51.159 1.00 25.54 192 SER A C 1
ATOM 1376 O O . SER A 1 192 ? 24.767 23.277 50.085 1.00 25.41 192 SER A O 1
ATOM 1379 N N . THR A 1 193 ? 24.660 23.402 52.326 1.00 25.12 193 THR A N 1
ATOM 1380 C CA . THR A 1 193 ? 23.390 22.690 52.398 1.00 24.85 193 THR A CA 1
ATOM 1381 C C . THR A 1 193 ? 22.281 23.449 51.675 1.00 22.37 193 THR A C 1
ATOM 1382 O O . THR A 1 193 ? 21.460 22.850 50.980 1.00 23.67 193 THR A O 1
ATOM 1386 N N . MET A 1 194 ? 22.261 24.768 51.840 1.00 22.08 194 MET A N 1
ATOM 1387 C CA . MET A 1 194 ? 21.256 25.599 51.189 1.00 21.26 194 MET A CA 1
ATOM 1388 C C . MET A 1 194 ? 21.491 25.626 49.681 1.00 21.45 194 MET A C 1
ATOM 1389 O O . MET A 1 194 ? 20.551 25.509 48.892 1.00 20.25 194 MET A O 1
ATOM 1394 N N . TYR A 1 195 ? 22.751 25.792 49.290 1.00 22.32 195 TYR A N 1
ATOM 1395 C CA . TYR A 1 195 ? 23.123 25.834 47.880 1.00 21.04 195 TYR A CA 1
ATOM 1396 C C . TYR A 1 195 ? 22.707 24.553 47.162 1.00 21.50 195 TYR A C 1
ATOM 1397 O O . TYR A 1 195 ? 22.152 24.599 46.060 1.00 20.88 195 TYR A O 1
ATOM 1406 N N . ARG A 1 196 ? 22.969 23.413 47.794 1.00 20.97 196 ARG A N 1
ATOM 1407 C CA . ARG A 1 196 ? 22.628 22.119 47.215 1.00 22.97 196 ARG A CA 1
ATOM 1408 C C . ARG A 1 196 ? 21.129 21.976 46.983 1.00 20.93 196 ARG A C 1
ATOM 1409 O O . ARG A 1 196 ? 20.707 21.343 46.019 1.00 24.42 196 ARG A O 1
ATOM 1411 N N . HIS A 1 197 ? 20.324 22.567 47.863 1.00 20.00 197 HIS A N 1
ATOM 1412 C CA . HIS A 1 197 ? 18.873 22.494 47.722 1.00 19.00 197 HIS A CA 1
ATOM 1413 C C . HIS A 1 197 ? 18.383 23.394 46.591 1.00 20.40 197 HIS A C 1
ATOM 1414 O O . HIS A 1 197 ? 17.605 22.969 45.734 1.00 19.98 197 HIS A O 1
ATOM 1421 N N . MET A 1 198 ? 18.839 24.640 46.585 1.00 19.33 198 MET A N 1
ATOM 1422 C CA . MET A 1 198 ? 18.416 25.571 45.550 1.00 19.78 198 MET A CA 1
ATOM 1423 C C . MET A 1 198 ? 18.846 25.162 44.153 1.00 21.35 198 MET A C 1
ATOM 1424 O O . MET A 1 198 ? 18.123 25.406 43.191 1.00 21.47 198 MET A O 1
ATOM 1429 N N . GLU A 1 199 ? 20.018 24.546 44.043 1.00 21.41 199 GLU A N 1
ATOM 1430 C CA . GLU A 1 199 ? 20.534 24.114 42.747 1.00 23.48 199 GLU A CA 1
ATOM 1431 C C . GLU A 1 199 ? 19.513 23.274 41.986 1.00 25.55 199 GLU A C 1
ATOM 1432 O O . GLU A 1 199 ? 19.492 23.271 40.755 1.00 28.03 199 GLU A O 1
ATOM 1434 N N . LYS A 1 200 ? 18.665 22.565 42.722 1.00 23.90 200 LYS A N 1
ATOM 1435 C CA . LYS A 1 200 ? 17.650 21.718 42.110 1.00 23.24 200 LYS A CA 1
ATOM 1436 C C . LYS A 1 200 ? 16.344 22.450 41.818 1.00 24.59 200 LYS A C 1
ATOM 1437 O O . LYS A 1 200 ? 15.432 21.880 41.215 1.00 23.99 200 LYS A O 1
ATOM 1439 N N . HIS A 1 201 ? 16.253 23.715 42.220 1.00 19.16 201 HIS A N 1
ATOM 1440 C CA . HIS A 1 201 ? 15.016 24.461 42.020 1.00 17.32 201 HIS A CA 1
ATOM 1441 C C . HIS A 1 201 ? 15.138 25.853 41.410 1.00 15.39 201 HIS A C 1
ATOM 1442 O O . HIS A 1 201 ? 14.122 26.493 41.148 1.00 15.77 201 HIS A O 1
ATOM 1449 N N . ASN A 1 202 ? 16.360 26.324 41.185 1.00 15.46 202 ASN A N 1
ATOM 1450 C CA . ASN A 1 202 ? 16.536 27.670 40.642 1.00 13.61 202 ASN A CA 1
ATOM 1451 C C . ASN A 1 202 ? 15.762 27.950 39.359 1.00 15.53 202 ASN A C 1
ATOM 1452 O O . ASN A 1 202 ? 15.572 27.065 38.519 1.00 17.28 202 ASN A O 1
ATOM 1457 N N . TYR A 1 203 ? 15.308 29.196 39.227 1.00 12.21 203 TYR A N 1
ATOM 1458 C CA . TYR A 1 203 ? 14.520 29.639 38.077 1.00 10.75 203 TYR A CA 1
ATOM 1459 C C . TYR A 1 203 ? 15.350 30.389 37.041 1.00 10.39 203 TYR A C 1
ATOM 1460 O O . TYR A 1 203 ? 16.427 30.897 37.346 1.00 12.87 203 TYR A O 1
ATOM 1469 N N . GLU A 1 204 ? 14.829 30.471 35.820 1.00 11.71 204 GLU A N 1
ATOM 1470 C CA . GLU A 1 204 ? 15.518 31.158 34.734 1.00 11.90 204 GLU A CA 1
ATOM 1471 C C . GLU A 1 204 ? 15.464 32.679 34.853 1.00 10.91 204 GLU A C 1
ATOM 1472 O O . GLU A 1 204 ? 16.345 33.371 34.344 1.00 12.37 204 GLU A O 1
ATOM 1478 N N . SER A 1 205 ? 14.427 33.194 35.512 1.00 10.68 205 SER A N 1
ATOM 1479 C CA . SER A 1 205 ? 14.263 34.637 35.674 1.00 10.64 205 SER A CA 1
ATOM 1480 C C . SER A 1 205 ? 13.545 34.964 36.971 1.00 10.95 205 SER A C 1
ATOM 1481 O O . SER A 1 205 ? 12.828 34.136 37.533 1.00 10.97 205 SER A O 1
ATOM 1484 N N . ALA A 1 206 ? 13.721 36.198 37.425 1.00 8.98 206 ALA A N 1
ATOM 1485 C CA . ALA A 1 206 ? 13.085 36.640 38.658 1.00 10.14 206 ALA A CA 1
ATOM 1486 C C . ALA A 1 206 ? 11.566 36.638 38.514 1.00 9.56 206 ALA A C 1
ATOM 1487 O O . ALA A 1 206 ? 10.846 36.221 39.421 1.00 11.08 206 ALA A O 1
ATOM 1489 N N . ALA A 1 207 ? 11.065 37.092 37.368 1.00 10.88 207 ALA A N 1
ATOM 1490 C CA . ALA A 1 207 ? 9.621 37.132 37.169 1.00 10.35 207 ALA A CA 1
ATOM 1491 C C . ALA A 1 207 ? 8.980 35.762 37.320 1.00 10.73 207 ALA A C 1
ATOM 1492 O O . ALA A 1 207 ? 7.910 35.634 37.922 1.00 10.63 207 ALA A O 1
ATOM 1494 N N . GLU A 1 208 ? 9.633 34.737 36.786 1.00 11.67 208 GLU A N 1
ATOM 1495 C CA . GLU A 1 208 ? 9.084 33.390 36.882 1.00 12.11 208 GLU A CA 1
ATOM 1496 C C . GLU A 1 208 ? 9.080 32.910 38.323 1.00 11.15 208 GLU A C 1
ATOM 1497 O O . GLU A 1 208 ? 8.122 32.275 38.753 1.00 13.01 208 GLU A O 1
ATOM 1503 N N . ALA A 1 209 ? 10.135 33.223 39.075 1.00 10.42 209 ALA A N 1
ATOM 1504 C CA . ALA A 1 209 ? 10.205 32.806 40.477 1.00 10.22 209 ALA A CA 1
ATOM 1505 C C . ALA A 1 209 ? 9.124 33.509 41.304 1.00 10.90 209 ALA A C 1
ATOM 1506 O O . ALA A 1 209 ? 8.475 32.891 42.152 1.00 11.96 209 ALA A O 1
ATOM 1508 N N . ILE A 1 210 ? 8.929 34.800 41.056 1.00 10.60 210 ILE A N 1
ATOM 1509 C CA . ILE A 1 210 ? 7.921 35.564 41.780 1.00 10.82 210 ILE A CA 1
ATOM 1510 C C . ILE A 1 210 ? 6.533 34.998 41.495 1.00 11.25 210 ILE A C 1
ATOM 1511 O O . ILE A 1 210 ? 5.715 34.844 42.405 1.00 12.93 210 ILE A O 1
ATOM 1516 N N . GLN A 1 211 ? 6.269 34.675 40.234 1.00 11.81 211 GLN A N 1
ATOM 1517 C CA . GLN A 1 211 ? 4.980 34.112 39.856 1.00 12.43 211 GLN A CA 1
ATOM 1518 C C . GLN A 1 211 ? 4.786 32.756 40.550 1.00 12.32 211 GLN A C 1
ATOM 1519 O O . GLN A 1 211 ? 3.682 32.431 41.005 1.00 14.94 211 GLN A O 1
ATOM 1525 N N . ALA A 1 212 ? 5.859 31.975 40.642 1.00 11.76 212 ALA A N 1
ATOM 1526 C CA . ALA A 1 212 ? 5.793 30.669 41.297 1.00 12.86 212 ALA A CA 1
ATOM 1527 C C . ALA A 1 212 ? 5.428 30.799 42.777 1.00 12.76 212 ALA A C 1
ATOM 1528 O O . ALA A 1 212 ? 4.701 29.961 43.315 1.00 15.65 212 ALA A O 1
ATOM 1530 N N . VAL A 1 213 ? 5.938 31.832 43.445 1.00 12.52 213 VAL A N 1
ATOM 1531 C CA . VAL A 1 213 ? 5.603 32.035 44.856 1.00 13.12 213 VAL A CA 1
ATOM 1532 C C . VAL A 1 213 ? 4.115 32.368 44.954 1.00 14.62 213 VAL A C 1
ATOM 1533 O O . VAL A 1 213 ? 3.403 31.849 45.816 1.00 15.75 213 VAL A O 1
ATOM 1537 N N . ARG A 1 214 ? 3.648 33.229 44.056 1.00 14.80 214 ARG A N 1
ATOM 1538 C CA . ARG A 1 214 ? 2.246 33.625 44.020 1.00 16.36 214 ARG A CA 1
ATOM 1539 C C . ARG A 1 214 ? 1.332 32.421 43.763 1.00 16.44 214 ARG A C 1
ATOM 1540 O O . ARG A 1 214 ? 0.239 32.334 44.334 1.00 19.26 214 ARG A O 1
ATOM 1548 N N . ASP A 1 215 ? 1.794 31.484 42.936 1.00 18.00 215 ASP A N 1
ATOM 1549 C CA . ASP A 1 215 ? 1.009 30.293 42.596 1.00 19.93 215 ASP A CA 1
ATOM 1550 C C . ASP A 1 215 ? 1.223 29.109 43.538 1.00 21.41 215 ASP A C 1
ATOM 1551 O O . ASP A 1 215 ? 0.748 28.004 43.268 1.00 21.67 215 ASP A O 1
ATOM 1556 N N . ASN A 1 216 ? 1.948 29.336 44.627 1.00 19.28 216 ASN A N 1
ATOM 1557 C CA . ASN A 1 216 ? 2.213 28.293 45.615 1.00 19.76 216 ASN A CA 1
ATOM 1558 C C . ASN A 1 216 ? 3.049 27.127 45.090 1.00 22.87 216 ASN A C 1
ATOM 1559 O O . ASN A 1 216 ? 2.942 26.002 45.586 1.00 25.85 216 ASN A O 1
ATOM 1564 N N . LYS A 1 217 ? 3.882 27.395 44.089 1.00 18.83 217 LYS A N 1
ATOM 1565 C CA . LYS A 1 217 ? 4.750 26.367 43.519 1.00 19.52 217 LYS A CA 1
ATOM 1566 C C . LYS A 1 217 ? 6.169 26.502 44.070 1.00 19.49 217 LYS A C 1
ATOM 1567 O O . LYS A 1 217 ? 6.969 25.570 43.998 1.00 21.42 217 LYS A O 1
ATOM 1573 N N . LEU A 1 218 ? 6.474 27.679 44.611 1.00 15.41 218 LEU A N 1
ATOM 1574 C CA . LEU A 1 218 ? 7.770 27.953 45.221 1.00 15.23 218 LEU A CA 1
ATOM 1575 C C . LEU A 1 218 ? 7.411 28.579 46.562 1.00 14.28 218 LEU A C 1
ATOM 1576 O O . LEU A 1 218 ? 6.589 29.490 46.617 1.00 15.08 218 LEU A O 1
ATOM 1581 N N . HIS A 1 219 ? 8.009 28.091 47.641 1.00 13.82 219 HIS A N 1
ATOM 1582 C CA . HIS A 1 219 ? 7.672 28.622 48.955 1.00 12.76 219 HIS A CA 1
ATOM 1583 C C . HIS A 1 219 ? 8.449 29.868 49.369 1.00 12.32 219 HIS A C 1
ATOM 1584 O O . HIS A 1 219 ? 7.953 30.679 50.154 1.00 13.62 219 HIS A O 1
ATOM 1591 N N . ALA A 1 220 ? 9.662 30.031 48.854 1.00 12.92 220 ALA A N 1
ATOM 1592 C CA . ALA A 1 220 ? 10.452 31.210 49.183 1.00 11.45 220 ALA A CA 1
ATOM 1593 C C . ALA A 1 220 ? 11.438 31.497 48.062 1.00 11.10 220 ALA A C 1
ATOM 1594 O O . ALA A 1 220 ? 12.057 30.579 47.508 1.00 11.84 220 ALA A O 1
ATOM 1596 N N . PHE A 1 221 ? 11.567 32.777 47.720 1.00 9.18 221 PHE A N 1
ATOM 1597 C CA . PHE A 1 221 ? 12.466 33.226 46.657 1.00 9.52 221 PHE A CA 1
ATOM 1598 C C . PHE A 1 221 ? 13.476 34.191 47.266 1.00 10.10 221 PHE A C 1
ATOM 1599 O O . PHE A 1 221 ? 13.098 35.214 47.844 1.00 10.07 221 PHE A O 1
ATOM 1607 N N . ILE A 1 222 ? 14.757 33.847 47.159 1.00 9.31 222 ILE A N 1
ATOM 1608 C CA . ILE A 1 222 ? 15.844 34.649 47.705 1.00 9.28 222 ILE A CA 1
ATOM 1609 C C . ILE A 1 222 ? 16.381 35.523 46.581 1.00 9.50 222 ILE A C 1
ATOM 1610 O O . ILE A 1 222 ? 16.857 35.017 45.560 1.00 9.37 222 ILE A O 1
ATOM 1615 N N . TRP A 1 223 ? 16.335 36.835 46.773 1.00 8.78 223 TRP A N 1
ATOM 1616 C CA . TRP A 1 223 ? 16.727 37.738 45.698 1.00 7.66 223 TRP A CA 1
ATOM 1617 C C . TRP A 1 223 ? 17.009 39.159 46.189 1.00 10.00 223 TRP A C 1
ATOM 1618 O O . TRP A 1 223 ? 16.951 39.437 47.384 1.00 9.18 223 TRP A O 1
ATOM 1629 N N . ASP A 1 224 ? 17.329 40.048 45.251 1.00 8.45 224 ASP A N 1
ATOM 1630 C CA . ASP A 1 224 ? 17.626 41.451 45.539 1.00 8.26 224 ASP A CA 1
ATOM 1631 C C . ASP A 1 224 ? 16.455 42.154 46.211 1.00 7.25 224 ASP A C 1
ATOM 1632 O O . ASP A 1 224 ? 15.325 42.112 45.723 1.00 7.74 224 ASP A O 1
ATOM 1637 N N . SER A 1 225 ? 16.740 42.844 47.309 1.00 6.95 225 SER A N 1
ATOM 1638 C CA . SER A 1 225 ? 15.710 43.555 48.046 1.00 8.50 225 SER A CA 1
ATOM 1639 C C . SER A 1 225 ? 15.107 44.722 47.266 1.00 8.19 225 SER A C 1
ATOM 1640 O O . SER A 1 225 ? 13.930 45.042 47.436 1.00 8.85 225 SER A O 1
ATOM 1643 N N . ALA A 1 226 ? 15.897 45.371 46.414 1.00 6.77 226 ALA A N 1
ATOM 1644 C CA . ALA A 1 226 ? 15.347 46.490 45.659 1.00 8.66 226 ALA A CA 1
ATOM 1645 C C . ALA A 1 226 ? 14.183 45.996 44.793 1.00 10.08 226 ALA A C 1
ATOM 1646 O O . ALA A 1 226 ? 13.176 46.684 44.623 1.00 13.29 226 ALA A O 1
ATOM 1648 N N . VAL A 1 227 ? 14.328 44.789 44.260 1.00 7.19 227 VAL A N 1
ATOM 1649 C CA . VAL A 1 227 ? 13.298 44.188 43.421 1.00 7.57 227 VAL A CA 1
ATOM 1650 C C . VAL A 1 227 ? 12.188 43.551 44.257 1.00 7.14 227 VAL A C 1
ATOM 1651 O O . VAL A 1 227 ? 11.008 43.780 44.006 1.00 8.47 227 VAL A O 1
ATOM 1655 N N . LEU A 1 228 ? 12.561 42.760 45.262 1.00 7.39 228 LEU A N 1
ATOM 1656 C CA . LEU A 1 228 ? 11.553 42.085 46.077 1.00 8.80 228 LEU A CA 1
ATOM 1657 C C . LEU A 1 228 ? 10.665 43.006 46.899 1.00 8.19 228 LEU A C 1
ATOM 1658 O O . LEU A 1 228 ? 9.478 42.734 47.036 1.00 8.07 228 LEU A O 1
ATOM 1663 N N . GLU A 1 229 ? 11.223 44.079 47.456 1.00 7.58 229 GLU A N 1
ATOM 1664 C CA . GLU A 1 229 ? 10.393 44.990 48.236 1.00 8.06 229 GLU A CA 1
ATOM 1665 C C . GLU A 1 229 ? 9.415 45.727 47.324 1.00 8.14 229 GLU A C 1
ATOM 1666 O O . GLU A 1 229 ? 8.292 46.025 47.726 1.00 8.71 229 GLU A O 1
ATOM 1672 N N . PHE A 1 230 ? 9.817 45.998 46.086 1.00 8.27 230 PHE A N 1
ATOM 1673 C CA . PHE A 1 230 ? 8.908 46.654 45.155 1.00 7.94 230 PHE A CA 1
ATOM 1674 C C . PHE A 1 230 ? 7.779 45.673 44.807 1.00 8.23 230 PHE A C 1
ATOM 1675 O O . PHE A 1 230 ? 6.602 46.024 44.874 1.00 8.95 230 PHE A O 1
ATOM 1683 N N . GLU A 1 231 ? 8.145 44.448 44.426 1.00 8.09 231 GLU A N 1
ATOM 1684 C CA . GLU A 1 231 ? 7.154 43.430 44.076 1.00 7.88 231 GLU A CA 1
ATOM 1685 C C . GLU A 1 231 ? 6.175 43.182 45.227 1.00 7.09 231 GLU A C 1
ATOM 1686 O O . GLU A 1 231 ? 4.962 43.149 45.030 1.00 8.74 231 GLU A O 1
ATOM 1692 N N . ALA A 1 232 ? 6.709 43.003 46.432 1.00 7.49 232 ALA A N 1
ATOM 1693 C CA . ALA A 1 232 ? 5.850 42.764 47.594 1.00 8.46 232 ALA A CA 1
ATOM 1694 C C . ALA A 1 232 ? 4.962 43.975 47.919 1.00 8.79 232 ALA A C 1
ATOM 1695 O O . ALA A 1 232 ? 3.847 43.812 48.418 1.00 9.71 232 ALA A O 1
ATOM 1697 N N . SER A 1 233 ? 5.445 45.184 47.646 1.00 7.54 233 SER A N 1
ATOM 1698 C CA . SER A 1 233 ? 4.653 46.375 47.924 1.00 7.12 233 SER A CA 1
ATOM 1699 C C . SER A 1 233 ? 3.596 46.658 46.862 1.00 9.45 233 SER A C 1
ATOM 1700 O O . SER A 1 233 ? 2.695 47.467 47.081 1.00 10.56 233 SER A O 1
ATOM 1703 N N . GLN A 1 234 ? 3.689 45.981 45.719 1.00 8.32 234 GLN A N 1
ATOM 1704 C CA . GLN A 1 234 ? 2.706 46.167 44.657 1.00 10.12 234 GLN A CA 1
ATOM 1705 C C . GLN A 1 234 ? 1.663 45.041 44.646 1.00 12.11 234 GLN A C 1
ATOM 1706 O O . GLN A 1 234 ? 0.596 45.179 44.043 1.00 12.48 234 GLN A O 1
ATOM 1708 N N . LYS A 1 235 ? 1.976 43.935 45.320 1.00 9.86 235 LYS A N 1
ATOM 1709 C CA . LYS A 1 235 ? 1.108 42.757 45.367 1.00 10.49 235 LYS A CA 1
ATOM 1710 C C . LYS A 1 235 ? 0.847 42.408 46.826 1.00 9.51 235 LYS A C 1
ATOM 1711 O O . LYS A 1 235 ? 1.738 41.957 47.543 1.00 10.75 235 LYS A O 1
ATOM 1717 N N . CYS A 1 236 ? -0.386 42.636 47.267 1.00 12.26 236 CYS A N 1
ATOM 1718 C CA . CYS A 1 236 ? -0.693 42.416 48.664 1.00 15.70 236 CYS A CA 1
ATOM 1719 C C . CYS A 1 236 ? -0.739 40.971 49.161 1.00 13.98 236 CYS A C 1
ATOM 1720 O O . CYS A 1 236 ? -0.898 40.733 50.358 1.00 15.47 236 CYS A O 1
ATOM 1723 N N . ASP A 1 237 ? -0.535 40.021 48.246 1.00 14.75 237 ASP A N 1
ATOM 1724 C CA . ASP A 1 237 ? -0.497 38.593 48.581 1.00 14.59 237 ASP A CA 1
ATOM 1725 C C . ASP A 1 237 ? 0.955 38.134 48.769 1.00 14.75 237 ASP A C 1
ATOM 1726 O O . ASP A 1 237 ? 1.219 36.980 49.133 1.00 14.57 237 ASP A O 1
ATOM 1731 N N . LEU A 1 238 ? 1.898 39.044 48.521 1.00 11.55 238 LEU A N 1
ATOM 1732 C CA . LEU A 1 238 ? 3.321 38.749 48.668 1.00 11.19 238 LEU A CA 1
ATOM 1733 C C . LEU A 1 238 ? 3.991 39.665 49.691 1.00 9.81 238 LEU A C 1
ATOM 1734 O O . LEU A 1 238 ? 3.702 40.864 49.748 1.00 10.59 238 LEU A O 1
ATOM 1739 N N . VAL A 1 239 ? 4.888 39.103 50.491 1.00 9.43 239 VAL A N 1
ATOM 1740 C CA . VAL A 1 239 ? 5.615 39.875 51.493 1.00 9.71 239 VAL A CA 1
ATOM 1741 C C . VAL A 1 239 ? 7.080 39.456 51.532 1.00 11.01 239 VAL A C 1
ATOM 1742 O O . VAL A 1 239 ? 7.444 38.421 50.970 1.00 10.92 239 VAL A O 1
ATOM 1746 N N . THR A 1 240 ? 7.918 40.268 52.169 1.00 10.38 240 THR A N 1
ATOM 1747 C CA . THR A 1 240 ? 9.323 39.920 52.334 1.00 11.98 240 THR A CA 1
ATOM 1748 C C . THR A 1 240 ? 9.562 39.681 53.817 1.00 13.83 240 THR A C 1
ATOM 1749 O O . THR A 1 240 ? 8.729 40.041 54.656 1.00 15.01 240 THR A O 1
ATOM 1753 N N . THR A 1 241 ? 10.698 39.074 54.135 1.00 13.58 241 THR A N 1
ATOM 1754 C CA . THR A 1 241 ? 11.047 38.737 55.511 1.00 17.41 241 THR A CA 1
ATOM 1755 C C . THR A 1 241 ? 11.687 39.843 56.353 1.00 23.60 241 THR A C 1
ATOM 1756 O O . THR A 1 241 ? 12.374 39.554 57.333 1.00 30.65 241 THR A O 1
ATOM 1760 N N . GLY A 1 242 ? 11.476 41.100 55.972 1.00 25.84 242 GLY A N 1
ATOM 1761 C CA . GLY A 1 242 ? 12.014 42.204 56.754 1.00 26.62 242 GLY A CA 1
ATOM 1762 C C . GLY A 1 242 ? 13.424 42.689 56.469 1.00 27.23 242 GLY A C 1
ATOM 1763 O O . GLY A 1 242 ? 13.733 43.121 55.359 1.00 27.59 242 GLY A O 1
ATOM 1764 N N . GLU A 1 243 ? 14.274 42.633 57.492 1.00 28.49 243 GLU A N 1
ATOM 1765 C CA . GLU A 1 243 ? 15.660 43.081 57.388 1.00 27.47 243 GLU A CA 1
ATOM 1766 C C . GLU A 1 243 ? 16.464 42.317 56.341 1.00 26.49 243 GLU A C 1
ATOM 1767 O O . GLU A 1 243 ? 16.238 41.131 56.107 1.00 31.95 243 GLU A O 1
ATOM 1769 N N . LEU A 1 244 ? 17.408 43.014 55.717 1.00 23.27 244 LEU A N 1
ATOM 1770 C CA . LEU A 1 244 ? 18.270 42.425 54.697 1.00 17.95 244 LEU A CA 1
ATOM 1771 C C . LEU A 1 244 ? 19.340 41.596 55.404 1.00 18.66 244 LEU A C 1
ATOM 1772 O O . LEU A 1 244 ? 19.808 41.984 56.475 1.00 22.44 244 LEU A O 1
ATOM 1777 N N . PHE A 1 245 ? 19.730 40.463 54.827 1.00 15.18 245 PHE A N 1
ATOM 1778 C CA . PHE A 1 245 ? 20.750 39.634 55.466 1.00 16.02 245 PHE A CA 1
ATOM 1779 C C . PHE A 1 245 ? 22.131 39.838 54.868 1.00 16.97 245 PHE A C 1
ATOM 1780 O O . PHE A 1 245 ? 23.110 39.229 55.304 1.00 19.07 245 PHE A O 1
ATOM 1788 N N . PHE A 1 246 ? 22.198 40.710 53.867 1.00 15.73 246 PHE A N 1
ATOM 1789 C CA . PHE A 1 246 ? 23.450 41.051 53.201 1.00 15.09 246 PHE A CA 1
ATOM 1790 C C . PHE A 1 246 ? 23.227 42.356 52.448 1.00 15.87 246 PHE A C 1
ATOM 1791 O O . PHE A 1 246 ? 22.127 42.612 51.950 1.00 15.74 246 PHE A O 1
ATOM 1799 N N . ARG A 1 247 ? 24.261 43.187 52.377 1.00 15.43 247 ARG A N 1
ATOM 1800 C CA . ARG A 1 247 ? 24.162 44.463 51.685 1.00 13.15 247 ARG A CA 1
ATOM 1801 C C . ARG A 1 247 ? 25.087 44.487 50.481 1.00 13.13 247 ARG A C 1
ATOM 1802 O O . ARG A 1 247 ? 26.215 43.995 50.531 1.00 13.84 247 ARG A O 1
ATOM 1804 N N . SER A 1 248 ? 24.598 45.066 49.392 1.00 11.84 248 SER A N 1
ATOM 1805 C CA . SER A 1 248 ? 25.383 45.163 48.173 1.00 11.19 248 SER A CA 1
ATOM 1806 C C . SER A 1 248 ? 24.799 46.263 47.311 1.00 9.19 248 SER A C 1
ATOM 1807 O O . SER A 1 248 ? 23.648 46.663 47.487 1.00 11.88 248 SER A O 1
ATOM 1810 N N . GLY A 1 249 ? 25.594 46.759 46.376 1.00 9.70 249 GLY A N 1
ATOM 1811 C CA . GLY A 1 249 ? 25.104 47.813 45.514 1.00 8.62 249 GLY A CA 1
ATOM 1812 C C . GLY A 1 249 ? 24.989 47.386 44.067 1.00 7.22 249 GLY A C 1
ATOM 1813 O O . GLY A 1 249 ? 25.504 46.334 43.674 1.00 8.87 249 GLY A O 1
ATOM 1814 N N . PHE A 1 250 ? 24.264 48.189 43.298 1.00 7.94 250 PHE A N 1
ATOM 1815 C CA . PHE A 1 250 ? 24.122 47.973 41.859 1.00 8.04 250 PHE A CA 1
ATOM 1816 C C . PHE A 1 250 ? 25.051 48.998 41.214 1.00 7.31 250 PHE A C 1
ATOM 1817 O O . PHE A 1 250 ? 25.113 50.159 41.637 1.00 8.43 250 PHE A O 1
ATOM 1825 N N . GLY A 1 251 ? 25.771 48.582 40.183 1.00 8.56 251 GLY A N 1
ATOM 1826 C CA . GLY A 1 251 ? 26.652 49.508 39.503 1.00 8.36 251 GLY A CA 1
ATOM 1827 C C . GLY A 1 251 ? 26.603 49.327 37.999 1.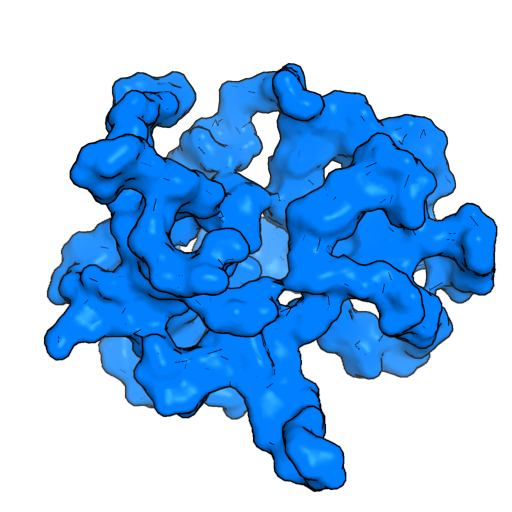00 9.00 251 GLY A C 1
ATOM 1828 O O . GLY A 1 251 ? 26.091 48.322 37.503 1.00 9.56 251 GLY A O 1
ATOM 1829 N N . ILE A 1 252 ? 27.110 50.320 37.283 1.00 9.09 252 ILE A N 1
ATOM 1830 C CA . ILE A 1 252 ? 27.194 50.265 35.821 1.00 8.94 252 ILE A CA 1
ATOM 1831 C C . ILE A 1 252 ? 28.442 49.428 35.537 1.00 9.82 252 ILE A C 1
ATOM 1832 O O . ILE A 1 252 ? 29.462 49.581 36.218 1.00 10.05 252 ILE A O 1
ATOM 1837 N N . GLY A 1 253 ? 28.371 48.543 34.548 1.00 9.66 253 GLY A N 1
ATOM 1838 C CA . GLY A 1 253 ? 29.519 47.710 34.235 1.00 9.97 253 GLY A CA 1
ATOM 1839 C C . GLY A 1 253 ? 30.185 48.093 32.927 1.00 8.71 253 GLY A C 1
ATOM 1840 O O . GLY A 1 253 ? 29.504 48.366 31.941 1.00 9.91 253 GLY A O 1
ATOM 1841 N N . MET A 1 254 ? 31.515 48.108 32.919 1.00 11.33 254 MET A N 1
ATOM 1842 C CA . MET A 1 254 ? 32.292 48.444 31.727 1.00 11.92 254 MET A CA 1
ATOM 1843 C C . MET A 1 254 ? 33.524 47.538 31.701 1.00 13.04 254 MET A C 1
ATOM 1844 O O . MET A 1 254 ? 33.885 46.943 32.714 1.00 12.46 254 MET A O 1
ATOM 1849 N N . ARG A 1 255 ? 34.166 47.413 30.543 1.00 12.27 255 ARG A N 1
ATOM 1850 C CA . ARG A 1 255 ? 35.381 46.606 30.470 1.00 14.06 255 ARG A CA 1
ATOM 1851 C C . ARG A 1 255 ? 36.471 47.372 31.216 1.00 14.39 255 ARG A C 1
ATOM 1852 O O . ARG A 1 255 ? 36.418 48.595 31.322 1.00 14.98 255 ARG A O 1
ATOM 1860 N N . LYS A 1 256 ? 37.456 46.658 31.745 1.00 17.19 256 LYS A N 1
ATOM 1861 C CA . LYS A 1 256 ? 38.528 47.345 32.455 1.00 20.63 256 LYS A CA 1
ATOM 1862 C C . LYS A 1 256 ? 39.295 48.257 31.510 1.00 23.47 256 LYS A C 1
ATOM 1863 O O . LYS A 1 256 ? 39.399 47.980 30.314 1.00 19.96 256 LYS A O 1
ATOM 1869 N N . ASP A 1 257 ? 39.817 49.353 32.056 1.00 22.16 257 ASP A N 1
ATOM 1870 C CA . ASP A 1 257 ? 40.573 50.325 31.278 1.00 26.43 257 ASP A CA 1
ATOM 1871 C C . ASP A 1 257 ? 39.699 50.971 30.210 1.00 27.56 257 ASP A C 1
ATOM 1872 O O . ASP A 1 257 ? 40.150 51.243 29.096 1.00 26.94 257 ASP A O 1
ATOM 1877 N N . SER A 1 258 ? 38.438 51.202 30.561 1.00 27.16 258 SER A N 1
ATOM 1878 C CA . SER A 1 258 ? 37.486 51.831 29.656 1.00 28.10 258 SER A CA 1
ATOM 1879 C C . SER A 1 258 ? 37.641 53.343 29.769 1.00 27.09 258 SER A C 1
ATOM 1880 O O . SER A 1 258 ? 38.089 53.850 30.793 1.00 30.77 258 SER A O 1
ATOM 1883 N N . PRO A 1 259 ? 37.265 54.060 28.718 1.00 30.35 259 PRO A N 1
ATOM 1884 C CA . PRO A 1 259 ? 37.376 55.512 28.723 1.00 29.63 259 PRO A CA 1
ATOM 1885 C C . PRO A 1 259 ? 36.159 56.172 29.370 1.00 28.00 259 PRO A C 1
ATOM 1886 O O . PRO A 1 259 ? 36.097 57.395 29.480 1.00 27.65 259 PRO A O 1
ATOM 1888 N N . TRP A 1 260 ? 35.206 55.362 29.819 1.00 25.96 260 TRP A N 1
ATOM 1889 C CA . TRP A 1 260 ? 33.984 55.893 30.416 1.00 22.53 260 TRP A CA 1
ATOM 1890 C C . TRP A 1 260 ? 33.874 55.828 31.940 1.00 21.40 260 TRP A C 1
ATOM 1891 O O . TRP A 1 260 ? 33.058 56.532 32.523 1.00 18.91 260 TRP A O 1
ATOM 1902 N N . LYS A 1 261 ? 34.688 54.992 32.575 1.00 22.02 261 LYS A N 1
ATOM 1903 C CA . LYS A 1 261 ? 34.644 54.800 34.025 1.00 21.41 261 LYS A CA 1
ATOM 1904 C C . LYS A 1 261 ? 34.590 56.060 34.892 1.00 19.55 261 LYS A C 1
ATOM 1905 O O . LYS A 1 261 ? 33.660 56.240 35.681 1.00 17.86 261 LYS A O 1
ATOM 1907 N N . GLN A 1 262 ? 35.592 56.920 34.761 1.00 19.80 262 GLN A N 1
ATOM 1908 C CA . GLN A 1 262 ? 35.651 58.144 35.556 1.00 18.69 262 GLN A CA 1
ATOM 1909 C C . GLN A 1 262 ? 34.404 59.013 35.399 1.00 16.47 262 GLN A C 1
ATOM 1910 O O . GLN A 1 262 ? 33.820 59.459 36.390 1.00 15.80 262 GLN A O 1
ATOM 1912 N N . ASN A 1 263 ? 33.995 59.246 34.158 1.00 16.43 263 ASN A N 1
ATOM 1913 C CA . ASN A 1 263 ? 32.833 60.079 33.891 1.00 16.63 263 ASN A CA 1
ATOM 1914 C C . ASN A 1 263 ? 31.510 59.453 34.322 1.00 12.48 263 ASN A C 1
ATOM 1915 O O . ASN A 1 263 ? 30.598 60.164 34.733 1.00 13.67 263 ASN A O 1
ATOM 1920 N N . VAL A 1 264 ? 31.399 58.133 34.234 1.00 12.18 264 VAL A N 1
ATOM 1921 C CA . VAL A 1 264 ? 30.167 57.484 34.670 1.00 12.51 264 VAL A CA 1
ATOM 1922 C C . VAL A 1 264 ? 30.036 57.674 36.186 1.00 11.22 264 VAL A C 1
ATOM 1923 O O . VAL A 1 264 ? 28.972 58.030 36.684 1.00 11.30 264 VAL A O 1
ATOM 1927 N N . SER A 1 265 ? 31.122 57.449 36.920 1.00 12.33 265 SER A N 1
AT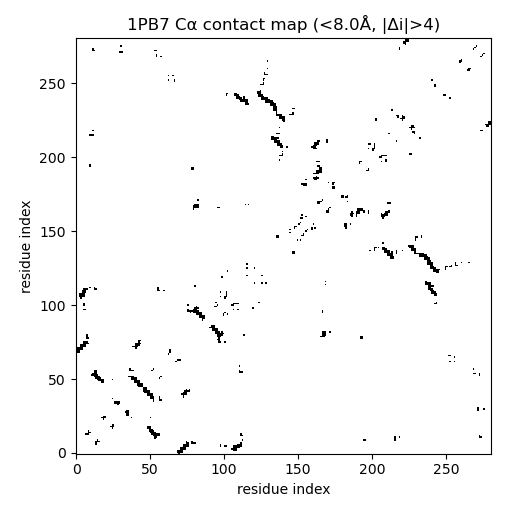OM 1928 C CA . SER A 1 265 ? 31.053 57.630 38.366 1.00 12.55 265 SER A CA 1
ATOM 1929 C C . SER A 1 265 ? 30.827 59.092 38.740 1.00 12.30 265 SER A C 1
ATOM 1930 O O . SER A 1 265 ? 30.149 59.364 39.724 1.00 12.55 265 SER A O 1
ATOM 1933 N N . LEU A 1 266 ? 31.363 60.035 37.966 1.00 12.04 266 LEU A N 1
ATOM 1934 C CA . LEU A 1 266 ? 31.128 61.450 38.262 1.00 13.13 266 LEU A CA 1
ATOM 1935 C C . LEU A 1 266 ? 29.637 61.761 38.104 1.00 12.62 266 LEU A C 1
ATOM 1936 O O . LEU A 1 266 ? 29.062 62.504 38.894 1.00 13.39 266 LEU A O 1
ATOM 1941 N N . SER A 1 267 ? 29.010 61.191 37.077 1.00 12.12 267 SER A N 1
ATOM 1942 C CA . SER A 1 267 ? 27.589 61.424 36.850 1.00 11.58 267 SER A CA 1
ATOM 1943 C C . SER A 1 267 ? 26.759 60.840 37.990 1.00 10.63 267 SER A C 1
ATOM 1944 O O . SER A 1 267 ? 25.829 61.475 38.490 1.00 12.03 267 SER A O 1
ATOM 1947 N N . ILE A 1 268 ? 27.105 59.623 38.397 1.00 10.50 268 ILE A N 1
ATOM 1948 C CA . ILE A 1 268 ? 26.391 58.961 39.480 1.00 9.65 268 ILE A CA 1
ATOM 1949 C C . ILE A 1 268 ? 26.550 59.752 40.785 1.00 9.42 268 ILE A C 1
ATOM 1950 O O . ILE A 1 268 ? 25.596 59.882 41.558 1.00 9.37 268 ILE A O 1
ATOM 1955 N N . LEU A 1 269 ? 27.752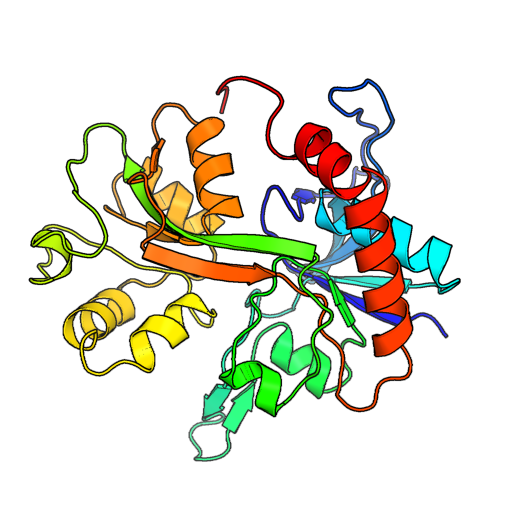 60.276 41.026 1.00 10.13 269 LEU A N 1
ATOM 1956 C CA . LEU A 1 269 ? 27.991 61.091 42.220 1.00 10.36 269 LEU A CA 1
ATOM 1957 C C . LEU A 1 269 ? 27.052 62.301 42.193 1.00 9.58 269 LEU A C 1
ATOM 1958 O O . LEU A 1 269 ? 26.357 62.582 43.168 1.00 10.42 269 LEU A O 1
ATOM 1963 N N . LYS A 1 270 ? 27.020 63.014 41.068 1.00 10.39 270 LYS A N 1
ATOM 1964 C CA . LYS A 1 270 ? 26.155 64.178 40.951 1.00 10.57 270 LYS A CA 1
ATOM 1965 C C . LYS A 1 270 ? 24.691 63.825 41.219 1.00 9.46 270 LYS A C 1
ATOM 1966 O O . LYS A 1 270 ? 23.984 64.561 41.910 1.00 11.33 270 LYS A O 1
ATOM 1968 N N . SER A 1 271 ? 24.240 62.693 40.680 1.00 10.18 271 SER A N 1
ATOM 1969 C CA . SER A 1 271 ? 22.853 62.267 40.858 1.00 9.83 271 SER A CA 1
ATOM 1970 C C . SER A 1 271 ? 22.516 61.916 42.309 1.00 9.58 271 SER A C 1
ATOM 1971 O O . SER A 1 271 ? 21.376 62.080 42.739 1.00 9.95 271 SER A O 1
ATOM 1974 N N . HIS A 1 272 ? 23.503 61.425 43.065 1.00 9.97 272 HIS A N 1
ATOM 1975 C CA . HIS A 1 272 ? 23.272 61.132 44.482 1.00 10.15 272 HIS A CA 1
ATOM 1976 C C . HIS A 1 272 ? 23.271 62.457 45.252 1.00 9.81 272 HIS A C 1
ATOM 1977 O O . HIS A 1 272 ? 22.612 62.564 46.275 1.00 10.70 272 HIS A O 1
ATOM 1984 N N . GLU A 1 273 ? 24.007 63.455 44.756 1.00 9.04 273 GLU A N 1
ATOM 1985 C CA . GLU A 1 273 ? 24.106 64.753 45.440 1.00 10.01 273 GLU A CA 1
ATOM 1986 C C . GLU A 1 273 ? 22.948 65.720 45.235 1.00 10.52 273 GLU A C 1
ATOM 1987 O O . GLU A 1 273 ? 22.610 66.490 46.134 1.00 10.50 273 GLU A O 1
ATOM 1993 N N . ASN A 1 274 ? 22.342 65.683 44.052 1.00 11.20 274 ASN A N 1
ATOM 1994 C CA . ASN A 1 274 ? 21.310 66.665 43.719 1.00 10.44 274 ASN A CA 1
ATOM 1995 C C . ASN A 1 274 ? 19.846 66.248 43.724 1.00 12.80 274 ASN A C 1
ATOM 1996 O O . ASN A 1 274 ? 18.992 67.020 43.277 1.00 13.28 274 ASN A O 1
ATOM 2001 N N . GLY A 1 275 ? 19.555 65.046 44.215 1.00 12.56 275 GLY A N 1
ATOM 2002 C CA . GLY A 1 275 ? 18.178 64.583 44.269 1.00 12.12 275 GLY A CA 1
ATOM 2003 C C . GLY A 1 275 ? 17.675 63.784 43.079 1.00 10.47 275 GLY A C 1
ATOM 2004 O O . GLY A 1 275 ? 16.555 63.287 43.116 1.00 12.06 275 GLY A O 1
ATOM 2005 N N . PHE A 1 276 ? 18.477 63.648 42.030 1.00 10.92 276 PHE A N 1
ATOM 2006 C CA . PHE A 1 276 ? 18.031 62.899 40.854 1.00 10.09 276 PHE A CA 1
ATOM 2007 C C . PHE A 1 276 ? 17.729 61.441 41.198 1.00 11.70 276 PHE A C 1
ATOM 2008 O O . PHE A 1 276 ? 16.682 60.912 40.820 1.00 10.06 276 PHE A O 1
ATOM 2016 N N . MET A 1 277 ? 18.640 60.782 41.905 1.00 9.60 277 MET A N 1
ATOM 2017 C CA . MET A 1 277 ? 18.418 59.387 42.271 1.00 11.18 277 MET A CA 1
ATOM 2018 C C . MET A 1 277 ? 17.196 59.248 43.168 1.00 12.06 277 MET A C 1
ATOM 2019 O O . MET A 1 277 ? 16.404 58.313 43.018 1.00 13.58 277 MET A O 1
ATOM 2024 N N . GLU A 1 278 ? 17.039 60.179 44.107 1.00 11.11 278 GLU A N 1
ATOM 2025 C CA . GLU A 1 278 ? 15.898 60.153 45.009 1.00 11.72 278 GLU A CA 1
ATOM 2026 C C . GLU A 1 278 ? 14.610 60.312 44.205 1.00 12.70 278 GLU A C 1
ATOM 2027 O O . GLU A 1 278 ? 13.601 59.671 44.495 1.00 14.75 278 GLU A O 1
ATOM 2029 N N . ASP A 1 279 ? 14.637 61.171 43.190 1.00 10.07 279 ASP A N 1
ATOM 2030 C CA . ASP A 1 279 ? 13.448 61.364 42.369 1.00 10.92 279 ASP A CA 1
ATOM 2031 C C . ASP A 1 279 ? 13.121 60.094 41.581 1.00 10.09 279 ASP A C 1
ATOM 2032 O O . ASP A 1 279 ? 11.945 59.780 41.369 1.00 11.59 279 ASP A O 1
ATOM 2037 N N . LEU A 1 280 ? 14.143 59.364 41.141 1.00 9.31 280 LEU A N 1
ATOM 2038 C CA . LEU A 1 280 ? 13.879 58.119 40.431 1.00 9.32 280 LEU A CA 1
ATOM 2039 C C . LEU A 1 280 ? 13.164 57.153 41.375 1.00 9.38 280 LEU A C 1
ATOM 2040 O O . LEU A 1 280 ? 12.286 56.408 40.953 1.00 9.22 280 LEU A O 1
ATOM 2045 N N . ASP A 1 281 ? 13.533 57.150 42.653 1.00 9.21 281 ASP A N 1
ATOM 2046 C CA . ASP A 1 281 ? 12.851 56.260 43.587 1.00 9.62 281 ASP A CA 1
ATOM 2047 C C . ASP A 1 281 ? 11.376 56.654 43.744 1.00 9.56 281 ASP A C 1
ATOM 2048 O O . ASP A 1 281 ? 10.498 55.790 43.811 1.00 10.49 281 ASP A O 1
ATOM 2053 N N . LYS A 1 282 ? 11.092 57.953 43.804 1.00 9.73 282 LYS A N 1
ATOM 2054 C CA . LYS A 1 282 ? 9.708 58.405 43.949 1.00 11.48 282 LYS A CA 1
ATOM 2055 C C . LYS A 1 282 ? 8.890 58.191 42.673 1.00 10.99 282 LYS A C 1
ATOM 2056 O O . LYS A 1 282 ? 7.660 58.165 42.704 1.00 14.30 282 LYS A O 1
ATOM 2062 N N . THR A 1 283 ? 9.575 58.024 41.550 1.00 9.37 283 THR A N 1
ATOM 2063 C CA . THR A 1 283 ? 8.883 57.810 40.286 1.00 10.18 283 THR A CA 1
ATOM 2064 C C . THR A 1 283 ? 8.650 56.330 39.987 1.00 7.72 283 THR A C 1
ATOM 2065 O O . THR A 1 283 ? 7.571 55.933 39.530 1.00 10.78 283 THR A O 1
ATOM 2069 N N . TRP A 1 284 ? 9.657 55.516 40.279 1.00 8.61 284 TRP A N 1
ATOM 2070 C CA . TRP A 1 284 ? 9.624 54.092 39.953 1.00 8.72 284 TRP A CA 1
ATOM 2071 C C . TRP A 1 284 ? 9.509 53.072 41.066 1.00 11.81 284 TRP A C 1
ATOM 2072 O O . TRP A 1 284 ? 9.212 51.910 40.800 1.00 9.98 284 TRP A O 1
ATOM 2083 N N . VAL A 1 285 ? 9.746 53.479 42.303 1.00 10.64 285 VAL A N 1
ATOM 2084 C CA . VAL A 1 285 ? 9.720 52.503 43.368 1.00 12.02 285 VAL A CA 1
ATOM 2085 C C . VAL A 1 285 ? 8.657 52.709 44.436 1.00 12.75 285 VAL A C 1
ATOM 2086 O O . VAL A 1 285 ? 7.867 51.806 44.701 1.00 19.72 285 VAL A O 1
ATOM 2090 N N . ARG A 1 286 ? 8.625 53.886 45.048 1.00 9.84 286 ARG A N 1
ATOM 2091 C CA . ARG A 1 286 ? 7.650 54.142 46.103 1.00 10.35 286 ARG A CA 1
ATOM 2092 C C . ARG A 1 286 ? 6.714 55.258 45.701 1.00 9.87 286 ARG A C 1
ATOM 2093 O O . ARG A 1 286 ? 7.073 56.432 45.766 1.00 11.75 286 ARG A O 1
ATOM 2101 N N . TYR A 1 287 ? 5.507 54.898 45.288 1.00 9.62 287 TYR A N 1
ATOM 2102 C CA . TYR A 1 287 ? 4.558 55.911 44.841 1.00 8.75 287 TYR A CA 1
ATOM 2103 C C . TYR A 1 287 ? 3.072 55.591 44.972 1.00 8.66 287 TYR A C 1
ATOM 2104 O O . TYR A 1 287 ? 2.241 56.476 44.790 1.00 10.03 287 TYR A O 1
ATOM 2113 N N . GLN A 1 288 ? 2.719 54.341 45.265 1.00 8.91 288 GLN A N 1
ATOM 2114 C CA . GLN A 1 288 ? 1.308 53.981 45.405 1.00 11.69 288 GLN A CA 1
ATOM 2115 C C . GLN A 1 288 ? 1.139 52.693 46.192 1.00 9.48 288 GLN A C 1
ATOM 2116 O O . GLN A 1 288 ? 2.114 51.982 46.437 1.00 10.89 288 GLN A O 1
ATOM 2122 N N . GLU A 1 289 ? -0.096 52.396 46.591 1.00 12.05 289 GLU A N 1
ATOM 2123 C CA . GLU A 1 289 ? -0.371 51.175 47.340 1.00 11.00 289 GLU A CA 1
ATOM 2124 C C . GLU A 1 289 ? -0.513 49.987 46.391 1.00 11.26 289 GLU A C 1
ATOM 2125 O O . GLU A 1 289 ? -0.582 50.159 45.174 1.00 13.93 289 GLU A O 1
ATOM 2131 N N . CYS A 1 290 ? -0.546 48.784 46.955 1.00 11.93 290 CYS A N 1
ATOM 2132 C CA . CYS A 1 290 ? -0.645 47.571 46.149 1.00 13.86 290 CYS A CA 1
ATOM 2133 C C . CYS A 1 290 ? -1.894 47.570 45.283 1.00 16.96 290 CYS A C 1
ATOM 2134 O O . CYS A 1 290 ? -2.944 48.078 45.688 1.00 20.66 290 CYS A O 1
ATOM 2137 N N . ASP A 1 291 ? -1.780 46.988 44.093 1.00 17.56 291 ASP A N 1
ATOM 2138 C CA . ASP A 1 291 ? -2.902 46.950 43.163 1.00 22.21 291 ASP A CA 1
ATOM 2139 C C . ASP A 1 291 ? -2.737 45.870 42.100 1.00 24.41 291 ASP A C 1
ATOM 2140 O O . ASP A 1 291 ? -3.555 45.776 41.187 1.00 27.39 291 ASP A O 1
ATOM 2145 N N . SER A 1 292 ? -1.691 45.056 42.213 1.00 22.36 292 SER A N 1
ATOM 2146 C CA . SER A 1 292 ? -1.438 44.023 41.211 1.00 23.17 292 SER A CA 1
ATOM 2147 C C . SER A 1 292 ? -1.343 42.596 41.744 1.00 22.41 292 SER A C 1
ATOM 2148 O O . SER A 1 292 ? -1.632 42.371 42.934 1.00 21.81 292 SER A O 1
#

Organism: Rattus norvegicus (NCBI:txid10116)

GO terms:
  GO:0005515 protein binding (F, IPI)
  GO:0005737 cytoplasm (C, IDA)
  GO:0001540 amyloid-beta binding (F, IDA)
  GO:0009986 cell surface (C, IDA)
  GO:0010524 positive regulation of calcium ion transport into cytosol (P, IGI)
  GO:1902952 positive regulation of dendritic spine maintenance (P, IGI)
  GO:1903428 positive regulation of reactive oxygen species biosynthetic process (P, IGI)
  GO:0097060 synaptic membrane (C, IPI)
  GO:0035254 glutamate receptor binding (F, IPI)
  GO:0044877 protein-containing complex binding (F, IPI)
  GO:0045202 synapse (C, IDA)
  GO:0004972 NMDA glutamate receptor activity (F, IGI)
  GO:0098839 postsynaptic density membrane (C, IDA)
  GO:0004972 NMDA glutamate receptor activity (F, IDA)
  GO:0042734 presynaptic membrane (C, IDA)
  GO:0045211 postsynaptic membrane (C, IDA)
  GO:0005886 plasma membrane (C, IDA)
  GO:0016594 glycine binding (F, IDA)
  GO:0017146 NMDA selective glutamate receptor complex (C, IDA)
  GO:0051290 protein heterotetramerization (P, IDA)